Protein AF-A0A1X7RB87-F1 (afdb_monomer)

Foldseek 3Di:
DDPVVVVVVVVVVVVVVVVVCVVPDDPVVVVVVVVVVVVVVVVVVVVVVVVVVPPDDDCVVVVVVCPVVVVVVVVDPPPVVVVVVVVVVVVVVVVVVVPPPPPDDPVPPVPPDDDDDPVNVVPDDPCRVCVVVVNNDPPPDDDDDDDDDDDDDDDDDDDDDDDDDDDDDPDDDPDPDPDPPVCVVVVVVVVVVD

InterPro domains:
  IPR035303 Protein of unknown function DUF5364 [PF17322] (7-194)

Structure (mmCIF, N/CA/C/O backbone):
data_AF-A0A1X7RB87-F1
#
_entry.id   AF-A0A1X7RB87-F1
#
loop_
_atom_site.group_PDB
_atom_site.id
_atom_site.type_symbol
_atom_site.label_atom_id
_atom_site.label_alt_id
_atom_site.label_comp_id
_atom_site.label_asym_id
_atom_site.label_entity_id
_atom_site.label_seq_id
_atom_site.pdbx_PDB_ins_code
_atom_site.Cartn_x
_atom_site.Cartn_y
_atom_site.Cartn_z
_atom_site.occupancy
_atom_site.B_iso_or_equiv
_atom_site.auth_seq_id
_atom_site.auth_comp_id
_atom_site.auth_asym_id
_atom_site.auth_atom_id
_atom_site.pdbx_PDB_model_num
ATOM 1 N N . MET A 1 1 ? 4.657 31.361 24.844 1.00 65.94 1 MET A N 1
ATOM 2 C CA . MET A 1 1 ? 3.670 30.280 25.058 1.00 65.94 1 MET A CA 1
ATOM 3 C C . MET A 1 1 ? 4.269 28.996 24.525 1.00 65.94 1 MET A C 1
ATOM 5 O O . MET A 1 1 ? 4.629 28.977 23.353 1.00 65.94 1 MET A O 1
ATOM 9 N N . ASP A 1 2 ? 4.417 27.964 25.355 1.00 75.50 2 ASP A N 1
ATOM 10 C CA . ASP A 1 2 ? 4.965 26.681 24.903 1.00 75.50 2 ASP A CA 1
ATOM 11 C C . ASP A 1 2 ? 4.051 26.037 23.858 1.00 75.50 2 ASP A C 1
ATOM 13 O O . ASP A 1 2 ? 2.896 25.704 24.119 1.00 75.50 2 ASP A O 1
ATOM 17 N N . SER A 1 3 ? 4.572 25.819 22.652 1.00 72.25 3 SER A N 1
ATOM 18 C CA . SER A 1 3 ? 3.829 25.183 21.556 1.00 72.25 3 SER A CA 1
ATOM 19 C C . SER A 1 3 ? 3.422 23.736 21.882 1.00 72.25 3 SER A C 1
ATOM 21 O O . SER A 1 3 ? 2.447 23.211 21.334 1.00 72.25 3 SER A O 1
ATOM 23 N N . TYR A 1 4 ? 4.141 23.093 22.805 1.00 74.25 4 TYR A N 1
ATOM 24 C CA . TYR A 1 4 ? 3.896 21.724 23.245 1.00 74.25 4 TYR A CA 1
ATOM 25 C C . TYR A 1 4 ? 2.705 21.607 24.214 1.00 74.25 4 TYR A C 1
ATOM 27 O O . TYR A 1 4 ? 1.962 20.623 24.151 1.00 74.25 4 TYR A O 1
ATOM 35 N N . SER A 1 5 ? 2.455 22.620 25.055 1.00 78.06 5 SER A N 1
ATOM 36 C CA . SER A 1 5 ? 1.317 22.612 25.988 1.00 78.06 5 SER A CA 1
ATOM 37 C C . SER A 1 5 ? -0.014 22.761 25.246 1.00 78.06 5 SER A C 1
ATOM 39 O O . SER A 1 5 ? -0.943 21.991 25.486 1.00 78.06 5 SER A O 1
ATOM 41 N N . LEU A 1 6 ? -0.068 23.631 24.231 1.00 76.44 6 LEU A N 1
ATOM 42 C CA . LEU A 1 6 ? -1.266 23.830 23.412 1.00 76.44 6 LEU A CA 1
ATOM 43 C C . LEU A 1 6 ? -1.674 22.556 22.650 1.00 76.44 6 LEU A C 1
ATOM 45 O O . LEU A 1 6 ? -2.856 22.212 22.571 1.00 76.44 6 LEU A O 1
ATOM 49 N N . LYS A 1 7 ? -0.698 21.807 22.118 1.00 89.88 7 LYS A N 1
ATOM 50 C CA . LYS A 1 7 ? -0.953 20.516 21.454 1.00 89.88 7 LYS A CA 1
ATOM 51 C C . LYS A 1 7 ? -1.476 19.466 22.436 1.00 89.88 7 LYS A C 1
ATOM 53 O O . LYS A 1 7 ? -2.386 18.710 22.085 1.00 89.88 7 LYS A O 1
ATOM 58 N N . LYS A 1 8 ? -0.935 19.425 23.658 1.00 91.06 8 LYS A N 1
ATOM 59 C CA . LYS A 1 8 ? -1.368 18.498 24.712 1.00 91.06 8 LYS A CA 1
ATOM 60 C C . LYS A 1 8 ? -2.801 18.789 25.159 1.00 91.06 8 LYS A C 1
ATOM 62 O O . LYS A 1 8 ? -3.608 17.862 25.230 1.00 91.06 8 LYS A O 1
ATOM 67 N N . ASP A 1 9 ? -3.143 20.056 25.358 1.00 90.62 9 ASP A N 1
ATOM 68 C CA . ASP A 1 9 ? -4.489 20.465 25.766 1.00 90.62 9 ASP A CA 1
ATOM 69 C C . ASP A 1 9 ? -5.524 20.195 24.675 1.00 90.62 9 ASP A C 1
ATOM 71 O O . ASP A 1 9 ? -6.603 19.670 24.954 1.00 90.62 9 ASP A O 1
ATOM 75 N N . ASN A 1 10 ? -5.188 20.467 23.413 1.00 93.50 10 ASN A N 1
ATOM 76 C CA . ASN A 1 10 ? -6.064 20.142 22.288 1.00 93.50 10 ASN A CA 1
ATOM 77 C C . ASN A 1 10 ? -6.263 18.629 22.140 1.00 93.50 10 ASN A C 1
ATOM 79 O O . ASN A 1 10 ? -7.389 18.171 21.932 1.00 93.50 10 ASN A O 1
ATOM 83 N N . ARG A 1 11 ? -5.200 17.837 22.327 1.00 93.44 11 ARG A N 1
ATOM 84 C CA . ARG A 1 11 ? -5.289 16.372 22.347 1.00 93.44 11 ARG A CA 1
ATOM 85 C C . ARG A 1 11 ? -6.180 15.880 23.484 1.00 93.44 11 ARG A C 1
ATOM 87 O O . ARG A 1 11 ? -7.024 15.018 23.247 1.00 93.44 11 ARG A O 1
ATOM 94 N N . LYS A 1 12 ? -6.052 16.453 24.684 1.00 95.88 12 LYS A N 1
ATOM 95 C CA . LYS A 1 12 ? -6.909 16.117 25.827 1.00 95.88 12 LYS A CA 1
ATOM 96 C C . LYS A 1 12 ? -8.373 16.460 25.547 1.00 95.88 12 LYS A C 1
ATOM 98 O O . LYS A 1 12 ? -9.231 15.599 25.698 1.00 95.88 12 LYS A O 1
ATOM 103 N N . LYS A 1 13 ? -8.661 17.669 25.050 1.00 95.56 13 LYS A N 1
ATOM 104 C CA . LYS A 1 13 ? -10.023 18.090 24.668 1.00 95.56 13 LYS A CA 1
ATOM 105 C C . LYS A 1 13 ? -10.634 17.161 23.618 1.00 95.56 13 LYS A C 1
ATOM 107 O O . LYS A 1 13 ? -11.816 16.835 23.701 1.00 95.56 13 LYS A O 1
ATOM 112 N N . PHE A 1 14 ? -9.846 16.723 22.638 1.00 96.19 14 PHE A N 1
ATOM 113 C CA . PHE A 1 14 ? -10.301 15.759 21.638 1.00 96.19 14 PHE A CA 1
ATOM 114 C C . PHE A 1 14 ? -10.628 14.398 22.265 1.00 96.19 14 PHE A C 1
ATOM 116 O O . PHE A 1 14 ? -11.708 13.861 22.026 1.00 96.19 14 PHE A O 1
ATOM 123 N N . GLN A 1 15 ? -9.738 13.867 23.108 1.00 95.38 15 GLN A N 1
ATOM 124 C CA . GLN A 1 15 ? -9.966 12.602 23.810 1.00 95.38 15 GLN A CA 1
ATOM 125 C C . GLN A 1 15 ? -11.202 12.659 24.712 1.00 95.38 15 GLN A C 1
ATOM 127 O O . GLN A 1 15 ? -12.007 11.730 24.694 1.00 95.38 15 GLN A O 1
ATOM 132 N N . ASP A 1 16 ? -11.393 13.754 25.447 1.00 96.62 16 ASP A N 1
ATOM 133 C CA . ASP A 1 16 ? -12.551 13.948 26.322 1.00 96.62 16 ASP A CA 1
ATOM 134 C C . ASP A 1 16 ? -13.856 13.977 25.508 1.00 96.62 16 ASP A C 1
ATOM 136 O O . ASP A 1 16 ? -14.824 13.309 25.874 1.00 96.62 16 ASP A O 1
ATOM 140 N N . LYS A 1 17 ? -13.868 14.645 24.343 1.00 96.25 17 LYS A N 1
ATOM 141 C CA . LYS A 1 17 ? -15.017 14.628 23.420 1.00 96.25 17 LYS A CA 1
ATOM 142 C C . LYS A 1 17 ? -15.326 13.223 22.901 1.00 96.25 17 LYS A C 1
ATOM 144 O O . LYS A 1 17 ? -16.491 12.841 22.865 1.00 96.25 17 LYS A O 1
ATOM 149 N N . GLN A 1 18 ? -14.313 12.449 22.511 1.00 94.12 18 GLN A N 1
ATOM 150 C CA . GLN A 1 18 ? -14.526 11.076 22.037 1.00 94.12 18 GLN A CA 1
ATOM 151 C C . GLN A 1 18 ? -15.042 10.166 23.158 1.00 94.12 18 GLN A C 1
ATOM 153 O O . GLN A 1 18 ? -16.002 9.425 22.960 1.00 94.12 18 GLN A O 1
ATOM 158 N N . LYS A 1 19 ? -14.484 10.278 24.370 1.00 95.12 19 LYS A N 1
ATOM 159 C CA . LYS A 1 19 ? -14.980 9.548 25.547 1.00 95.12 19 LYS A CA 1
ATOM 160 C C . LYS A 1 19 ? -16.433 9.891 25.857 1.00 95.12 19 LYS A C 1
ATOM 162 O O . LYS A 1 19 ? -17.219 8.990 26.139 1.00 95.12 19 LYS A O 1
ATOM 167 N N . LEU A 1 20 ? -16.801 11.171 25.775 1.00 94.75 20 LEU A N 1
ATOM 168 C CA . LEU A 1 20 ? -18.174 11.613 26.006 1.00 94.75 20 LEU A CA 1
ATOM 169 C C . LEU A 1 20 ? -19.135 11.016 24.968 1.00 94.75 20 LEU A C 1
ATOM 171 O O . LEU A 1 20 ? -20.175 10.482 25.348 1.00 94.75 20 LEU A O 1
ATOM 175 N N . LYS A 1 21 ? -18.752 11.006 23.682 1.00 94.81 21 LYS A N 1
ATOM 176 C CA . LYS A 1 21 ? -19.520 10.339 22.616 1.00 94.81 21 LYS A CA 1
ATOM 177 C C . LYS A 1 21 ? -19.746 8.856 22.916 1.00 94.81 21 LYS A C 1
ATOM 179 O O . LYS A 1 21 ? -20.877 8.394 22.853 1.00 94.81 21 LYS A O 1
ATOM 184 N N . HIS A 1 22 ? -18.704 8.127 23.320 1.00 91.19 22 HIS A N 1
ATOM 185 C CA . HIS A 1 22 ? -18.837 6.710 23.676 1.00 91.19 22 HIS A CA 1
ATOM 186 C C . HIS A 1 22 ? -19.682 6.474 24.936 1.00 91.19 22 HIS A C 1
ATOM 188 O O . HIS A 1 22 ? -20.403 5.479 25.016 1.00 91.19 22 HIS A O 1
ATOM 194 N N . LYS A 1 23 ? -19.626 7.377 25.924 1.00 93.56 23 LYS A N 1
ATOM 195 C CA . LYS A 1 23 ? -20.407 7.257 27.165 1.00 93.56 23 LYS A CA 1
ATOM 196 C C . LYS A 1 23 ? -21.912 7.374 26.906 1.00 93.56 23 LYS A C 1
ATOM 198 O O . LYS A 1 23 ? -22.680 6.618 27.498 1.00 93.56 23 LYS A O 1
ATOM 203 N N . HIS A 1 24 ? -22.303 8.284 26.012 1.00 94.75 24 HIS A N 1
ATOM 204 C CA . HIS A 1 24 ? -23.697 8.537 25.629 1.00 94.75 24 HIS A CA 1
ATOM 205 C C . HIS A 1 24 ? -24.155 7.757 24.388 1.00 94.75 24 HIS A C 1
ATOM 207 O O . HIS A 1 24 ? -25.253 7.990 23.894 1.00 94.75 24 HIS A O 1
ATOM 213 N N . ALA A 1 25 ? -23.337 6.829 23.893 1.00 94.44 25 ALA A N 1
ATOM 214 C CA . ALA A 1 25 ? -23.701 5.961 22.785 1.00 94.44 25 ALA A CA 1
ATOM 215 C C . ALA A 1 25 ? -24.867 5.037 23.173 1.00 94.44 25 ALA A C 1
ATOM 217 O O . ALA A 1 25 ? -24.946 4.556 24.314 1.00 94.44 25 ALA A O 1
ATOM 218 N N . THR A 1 26 ? -25.756 4.763 22.219 1.00 95.88 26 THR A N 1
ATOM 219 C CA . THR A 1 26 ? -26.895 3.866 22.436 1.00 95.88 26 THR A CA 1
ATOM 220 C C . THR A 1 26 ? -26.420 2.424 22.679 1.00 95.88 26 THR A C 1
ATOM 222 O O . THR A 1 26 ? -25.291 2.064 22.327 1.00 95.88 26 THR A O 1
ATOM 225 N N . PRO A 1 27 ? -27.247 1.548 23.279 1.00 94.38 27 PRO A N 1
ATOM 226 C CA . PRO A 1 27 ? -26.898 0.135 23.423 1.00 94.38 27 PRO A CA 1
ATOM 227 C C . PRO A 1 27 ? -26.552 -0.551 22.089 1.00 94.38 27 PRO A C 1
ATOM 229 O O . PRO A 1 27 ? -25.657 -1.394 22.063 1.00 94.38 27 PRO A O 1
ATOM 232 N N . SER A 1 28 ? -27.203 -0.173 20.983 1.00 94.06 28 SER A N 1
ATOM 233 C CA . SER A 1 28 ? -26.865 -0.638 19.629 1.00 94.06 28 SER A CA 1
ATOM 234 C C . SER A 1 28 ? -25.495 -0.141 19.164 1.00 94.06 28 SER A C 1
ATOM 236 O O . SER A 1 28 ? -24.709 -0.941 18.662 1.00 94.06 28 SER A O 1
ATOM 238 N N . ASP A 1 29 ? -25.156 1.128 19.409 1.00 93.56 29 ASP A N 1
ATOM 239 C CA . ASP A 1 29 ? -23.838 1.674 19.053 1.00 93.56 29 ASP A CA 1
ATOM 240 C C . ASP A 1 29 ?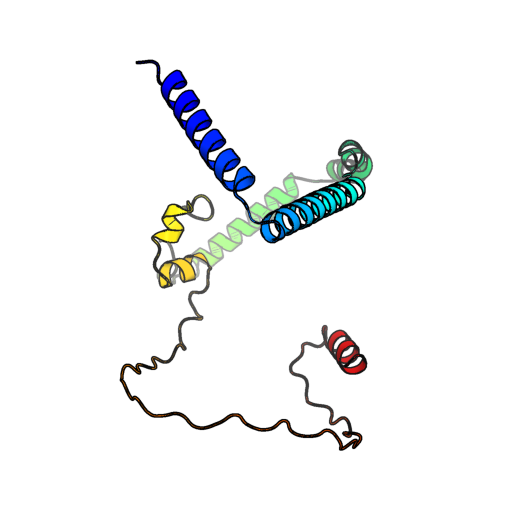 -22.715 0.955 19.807 1.00 93.56 29 ASP A C 1
ATOM 242 O O . ASP A 1 29 ? -21.677 0.626 19.237 1.00 93.56 29 ASP A O 1
ATOM 246 N N . LYS A 1 30 ? -22.921 0.656 21.097 1.00 91.56 30 LYS A N 1
ATOM 247 C CA . LYS A 1 30 ? -21.947 -0.096 21.906 1.00 91.56 30 LYS A CA 1
ATOM 248 C C . LYS A 1 30 ? -21.700 -1.496 21.345 1.00 91.56 30 LYS A C 1
ATOM 250 O O . LYS A 1 30 ? -20.548 -1.926 21.313 1.00 91.56 30 LYS A O 1
ATOM 255 N N . LYS A 1 31 ? -22.749 -2.179 20.867 1.00 95.38 31 LYS A N 1
ATOM 256 C CA . LYS A 1 31 ? -22.618 -3.474 20.175 1.00 95.38 31 LYS A CA 1
ATOM 257 C C . LYS A 1 31 ? -21.817 -3.335 18.881 1.00 95.38 31 LYS A C 1
ATOM 259 O O . LYS A 1 31 ? -20.911 -4.128 18.652 1.00 95.38 31 LYS A O 1
ATOM 264 N N . TYR A 1 32 ? -22.098 -2.304 18.085 1.00 93.50 32 TYR A N 1
ATOM 265 C CA . TYR A 1 32 ? -21.364 -2.031 16.850 1.00 93.50 32 TYR A CA 1
ATOM 266 C C . TYR A 1 32 ? -19.871 -1.764 17.102 1.00 93.50 32 TYR A C 1
ATOM 268 O O . TYR A 1 32 ? -19.021 -2.331 16.422 1.00 93.50 32 TYR A O 1
ATOM 276 N N . TYR A 1 33 ? -19.523 -0.967 18.120 1.00 90.31 33 TYR A N 1
ATOM 277 C CA . TYR A 1 33 ? -18.119 -0.752 18.492 1.00 90.31 33 TYR A CA 1
ATOM 278 C C . TYR A 1 33 ? -17.421 -2.036 18.952 1.00 90.31 33 TYR A C 1
ATOM 280 O O . TYR A 1 33 ? -16.238 -2.207 18.661 1.00 90.31 33 TYR A O 1
ATOM 288 N N . GLY A 1 34 ? -18.135 -2.920 19.658 1.00 90.75 34 GLY A N 1
ATOM 289 C CA . GLY A 1 34 ? -17.631 -4.242 20.032 1.00 90.75 34 GLY A CA 1
ATOM 290 C C . GLY A 1 34 ? -17.307 -5.091 18.804 1.00 90.75 34 GLY A C 1
ATOM 291 O O . GLY A 1 34 ? -16.160 -5.488 18.632 1.00 90.75 34 GLY A O 1
ATOM 292 N N . LEU A 1 35 ? -18.280 -5.259 17.902 1.00 90.88 35 LEU A N 1
ATOM 293 C CA . LEU A 1 35 ? -18.113 -6.025 16.660 1.00 90.88 35 LEU A CA 1
ATOM 294 C C . LEU A 1 35 ? -16.967 -5.489 15.800 1.00 90.88 35 LEU A C 1
ATOM 296 O O . LEU A 1 35 ? -16.094 -6.249 15.398 1.00 90.88 35 LEU A O 1
ATOM 300 N N . LYS A 1 36 ? -16.908 -4.169 15.596 1.00 91.00 36 LYS A N 1
ATOM 301 C CA . LYS A 1 36 ? -15.848 -3.541 14.800 1.00 91.00 36 LYS A CA 1
ATOM 302 C C . LYS A 1 36 ? -14.458 -3.753 15.409 1.00 91.00 36 LYS A C 1
ATOM 304 O O . LYS A 1 36 ? -13.482 -3.919 14.683 1.00 91.00 36 LYS A O 1
ATOM 309 N N . LYS A 1 37 ? -14.350 -3.739 16.741 1.00 91.19 37 LYS A N 1
ATOM 310 C CA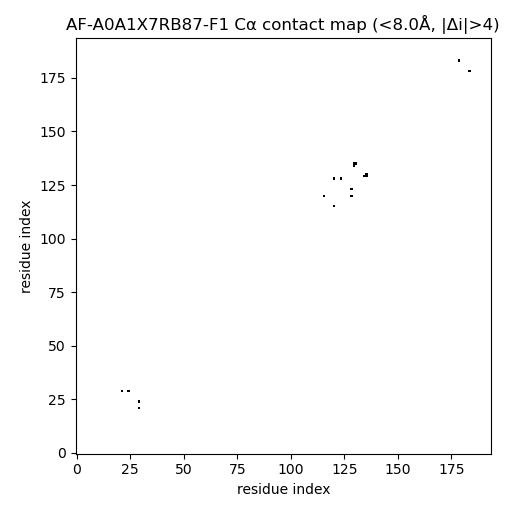 . LYS A 1 37 ? -13.087 -4.012 17.438 1.00 91.19 37 LYS A CA 1
ATOM 311 C C . LYS A 1 37 ? -12.681 -5.480 17.288 1.00 91.19 37 LYS A C 1
ATOM 313 O O . LYS A 1 37 ? -11.504 -5.765 17.070 1.00 91.19 37 LYS A O 1
ATOM 318 N N . ASP A 1 38 ? -13.637 -6.397 17.374 1.00 88.56 38 ASP A N 1
ATOM 319 C CA . ASP A 1 38 ? -13.392 -7.826 17.178 1.00 88.56 38 ASP A CA 1
ATOM 320 C C . ASP A 1 38 ? -12.979 -8.127 15.726 1.00 88.56 38 ASP A C 1
ATOM 322 O O . ASP A 1 38 ? -12.039 -8.881 15.497 1.00 88.56 38 ASP A O 1
ATOM 326 N N . GLU A 1 39 ? -13.599 -7.481 14.739 1.00 87.88 39 GLU A N 1
ATOM 327 C CA . GLU A 1 39 ? -13.185 -7.544 13.331 1.00 87.88 39 GLU A CA 1
ATOM 328 C 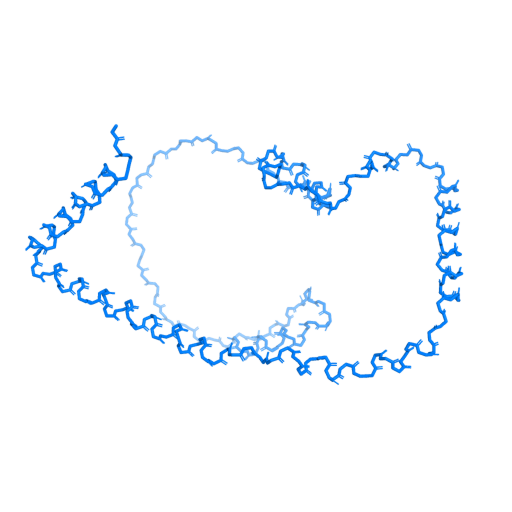C . GLU A 1 39 ? -11.772 -6.986 13.121 1.00 87.88 39 GLU A C 1
ATOM 330 O O . GLU A 1 39 ? -10.944 -7.642 12.495 1.00 87.88 39 GLU A O 1
ATOM 335 N N . GLU A 1 40 ? -11.447 -5.826 13.702 1.00 88.12 40 GLU A N 1
ATOM 336 C CA . GLU A 1 40 ? -10.108 -5.233 13.591 1.00 88.12 40 GLU A CA 1
ATOM 337 C C . GLU A 1 40 ? -9.031 -6.128 14.228 1.00 88.12 40 GLU A C 1
ATOM 339 O O . GLU A 1 40 ? -7.927 -6.261 13.698 1.00 88.12 40 GLU A O 1
ATOM 344 N N . THR A 1 41 ? -9.331 -6.759 15.367 1.00 86.50 41 THR A N 1
ATOM 345 C CA . THR A 1 41 ? -8.397 -7.697 16.013 1.00 86.50 41 THR A CA 1
ATOM 346 C C . THR A 1 41 ? -8.224 -8.986 15.219 1.00 86.50 41 THR A C 1
ATOM 348 O O . THR A 1 41 ? -7.095 -9.460 15.102 1.00 86.50 41 THR A O 1
ATOM 351 N N . LYS A 1 42 ? -9.297 -9.520 14.625 1.00 86.12 42 LYS A N 1
ATOM 352 C CA . LYS A 1 42 ? -9.224 -10.675 13.722 1.00 86.12 42 LYS A CA 1
ATOM 353 C C . LYS A 1 42 ? -8.426 -10.360 12.462 1.00 86.12 42 LYS A C 1
ATOM 355 O O . LYS A 1 42 ? -7.571 -11.156 12.092 1.00 86.12 42 LYS A O 1
ATOM 360 N N . GLU A 1 43 ? -8.638 -9.197 11.853 1.00 83.62 43 GLU A N 1
ATOM 361 C CA . GLU A 1 43 ? -7.890 -8.790 10.661 1.00 83.62 43 GLU A CA 1
ATOM 362 C C . GLU A 1 43 ? -6.402 -8.612 10.979 1.00 83.62 43 GLU A C 1
ATOM 364 O O . GLU A 1 43 ? -5.551 -9.153 10.280 1.00 83.62 43 GLU A O 1
ATOM 369 N N . LYS A 1 44 ? -6.064 -7.956 12.098 1.00 83.62 44 LYS A N 1
ATOM 370 C CA . LYS A 1 44 ? -4.668 -7.848 12.553 1.00 83.62 44 LYS A CA 1
ATOM 371 C C . LYS A 1 44 ? -4.039 -9.210 12.834 1.00 83.62 44 LYS A C 1
ATOM 373 O O . LYS A 1 44 ? -2.871 -9.408 12.519 1.00 83.62 44 LYS A O 1
ATOM 378 N N . ALA A 1 45 ? -4.789 -10.142 13.419 1.00 82.50 45 ALA A N 1
ATOM 379 C CA . ALA A 1 45 ? -4.310 -11.500 13.650 1.00 82.50 45 ALA A CA 1
ATOM 380 C C . ALA A 1 45 ? -4.087 -12.262 12.333 1.00 82.50 45 ALA A C 1
ATOM 382 O O . ALA A 1 45 ? -3.102 -12.988 12.227 1.00 82.50 45 ALA A O 1
ATOM 383 N N . ARG A 1 46 ? -4.952 -12.066 11.328 1.00 79.12 46 ARG A N 1
ATOM 384 C CA . ARG A 1 46 ? -4.810 -12.661 9.993 1.00 79.12 46 ARG A CA 1
ATOM 385 C C . ARG A 1 46 ? -3.585 -12.119 9.262 1.00 79.12 46 ARG A C 1
ATOM 387 O O . ARG A 1 46 ? -2.764 -12.907 8.813 1.00 79.12 46 ARG A O 1
ATOM 394 N N . VAL A 1 47 ? -3.411 -10.798 9.232 1.00 77.94 47 VAL A N 1
ATOM 395 C CA . VAL A 1 47 ? -2.227 -10.153 8.639 1.00 77.94 47 VAL A CA 1
ATOM 396 C C . VAL A 1 47 ? -0.949 -10.609 9.348 1.00 77.94 47 VAL A C 1
ATOM 398 O O . VAL A 1 47 ? 0.020 -10.975 8.695 1.00 77.94 47 VAL A O 1
ATOM 401 N N . ALA A 1 48 ? -0.955 -10.683 10.683 1.00 75.25 48 ALA A N 1
ATOM 402 C CA . ALA A 1 48 ? 0.196 -11.170 11.444 1.00 75.25 48 ALA A CA 1
ATOM 403 C C . ALA A 1 48 ? 0.475 -12.675 11.247 1.00 75.25 48 ALA A C 1
ATOM 405 O O . ALA A 1 48 ? 1.603 -13.118 11.464 1.00 75.25 48 ALA A O 1
ATOM 406 N N . ALA A 1 49 ? -0.530 -13.479 10.889 1.00 71.19 49 ALA A N 1
ATOM 407 C CA . ALA A 1 49 ? -0.342 -14.881 10.519 1.00 71.19 49 ALA A CA 1
ATOM 408 C C . ALA A 1 49 ? 0.256 -15.001 9.108 1.00 71.19 49 ALA A C 1
ATOM 410 O O . ALA A 1 49 ? 1.241 -15.713 8.932 1.00 71.19 49 ALA A O 1
ATOM 411 N N . GLU A 1 50 ? -0.249 -14.228 8.147 1.00 66.06 50 GLU A N 1
ATOM 412 C CA . GLU A 1 50 ? 0.277 -14.177 6.779 1.00 66.06 50 GLU A CA 1
ATOM 413 C C . GLU A 1 50 ? 1.729 -13.656 6.732 1.00 66.06 50 GLU A C 1
ATOM 415 O O . GLU A 1 50 ? 2.573 -14.171 5.998 1.00 66.06 50 GLU A O 1
ATOM 420 N N . GLU A 1 51 ? 2.069 -12.683 7.580 1.00 61.16 51 GLU A N 1
ATOM 421 C CA . GLU A 1 51 ? 3.436 -12.163 7.715 1.00 61.16 51 GLU A CA 1
ATOM 422 C C . GLU A 1 51 ? 4.405 -13.200 8.317 1.00 61.16 51 GLU A C 1
ATOM 424 O O . GLU A 1 51 ? 5.590 -13.222 7.983 1.00 61.16 51 GLU A O 1
ATOM 429 N N . LYS A 1 52 ? 3.916 -14.113 9.170 1.00 61.50 52 LYS A N 1
ATOM 430 C CA . LYS A 1 52 ? 4.736 -15.216 9.703 1.00 61.50 52 LYS A CA 1
ATOM 431 C C . LYS A 1 52 ? 5.025 -16.291 8.659 1.00 61.50 52 LYS A C 1
ATOM 433 O O . LYS A 1 52 ? 6.087 -16.907 8.745 1.00 61.50 52 LYS A O 1
ATOM 438 N N . GLU A 1 53 ? 4.119 -16.507 7.708 1.00 61.31 53 GLU A N 1
ATOM 439 C CA . GLU A 1 53 ? 4.311 -17.447 6.596 1.00 61.31 53 GLU A CA 1
ATOM 440 C C . GLU A 1 53 ? 5.255 -16.880 5.523 1.00 61.31 53 GLU A C 1
ATOM 442 O O . GLU A 1 53 ? 6.034 -17.623 4.931 1.00 61.31 53 GLU A O 1
ATOM 447 N N . LYS A 1 54 ? 5.292 -15.553 5.347 1.00 62.47 54 LYS A N 1
ATOM 448 C CA . LYS A 1 54 ? 6.196 -14.851 4.416 1.00 62.47 54 LYS A CA 1
ATOM 449 C C . LYS A 1 54 ? 7.488 -14.360 5.078 1.00 62.47 54 LYS A C 1
ATOM 451 O O . LYS A 1 54 ? 7.951 -13.249 4.815 1.00 62.47 54 LYS A O 1
ATOM 456 N N . LYS A 1 55 ? 8.125 -15.175 5.924 1.00 66.56 55 LYS A N 1
ATOM 457 C CA . LYS A 1 55 ? 9.495 -14.865 6.362 1.00 66.56 55 LYS A CA 1
ATOM 458 C C . LYS A 1 55 ? 10.449 -15.029 5.181 1.00 66.56 55 LYS A C 1
ATOM 460 O O . LYS A 1 55 ? 10.841 -16.141 4.840 1.00 66.56 55 LYS A O 1
ATOM 465 N N . LEU A 1 56 ? 10.818 -13.905 4.569 1.00 66.19 56 LEU A N 1
ATOM 466 C CA . LEU A 1 56 ? 11.891 -13.823 3.581 1.00 66.19 56 LEU A CA 1
ATOM 467 C C . LEU A 1 56 ? 13.147 -14.503 4.150 1.00 66.19 56 LEU A C 1
ATOM 469 O O . LEU A 1 56 ? 13.575 -14.199 5.266 1.00 66.19 56 LEU A O 1
ATOM 473 N N . GLY A 1 57 ? 13.708 -15.451 3.397 1.00 73.12 57 GLY A N 1
ATOM 474 C CA . GLY A 1 57 ? 14.935 -16.144 3.780 1.00 73.12 57 GLY A CA 1
ATOM 475 C C . GLY A 1 57 ? 16.102 -15.173 3.993 1.00 73.12 57 GLY A C 1
ATOM 476 O O . GLY A 1 57 ? 16.121 -14.069 3.446 1.00 73.12 57 GLY A O 1
ATOM 477 N N . ASN A 1 58 ? 17.086 -15.588 4.797 1.00 76.75 58 ASN A N 1
ATOM 478 C CA . ASN A 1 58 ? 18.301 -14.808 5.027 1.00 76.75 58 ASN A CA 1
ATOM 479 C C . ASN A 1 58 ? 19.031 -14.567 3.694 1.00 76.75 58 ASN A C 1
ATOM 481 O O . ASN A 1 58 ? 19.336 -15.520 2.978 1.00 76.75 58 ASN A O 1
ATOM 485 N N . ASN A 1 59 ? 19.334 -13.302 3.396 1.00 74.75 59 ASN A N 1
ATOM 486 C CA . ASN A 1 59 ? 20.016 -12.892 2.170 1.00 74.75 59 ASN A CA 1
ATOM 487 C C . ASN A 1 59 ? 21.391 -13.544 1.989 1.00 74.75 59 ASN A C 1
ATOM 489 O O . ASN A 1 59 ? 21.811 -13.687 0.851 1.00 74.75 59 ASN A O 1
ATOM 493 N N . LEU A 1 60 ? 22.055 -13.978 3.068 1.00 75.56 60 LEU A N 1
ATOM 494 C CA . LEU A 1 60 ? 23.357 -14.651 2.986 1.00 75.56 60 LEU A CA 1
ATOM 495 C C . LEU A 1 60 ? 23.326 -15.885 2.073 1.00 75.56 60 LEU A C 1
ATOM 497 O O . LEU A 1 60 ? 24.218 -16.052 1.256 1.00 75.56 60 LEU A O 1
ATOM 501 N N . LYS A 1 61 ? 22.241 -16.672 2.121 1.00 70.69 61 LYS A N 1
ATOM 502 C CA . LYS A 1 61 ? 22.104 -17.873 1.285 1.00 70.69 61 LYS A CA 1
ATOM 503 C C . LYS A 1 61 ? 22.055 -17.580 -0.216 1.00 70.69 61 LYS A C 1
ATOM 505 O O . LYS A 1 61 ? 22.416 -18.446 -0.995 1.00 70.69 61 LYS A O 1
ATOM 510 N N . ARG A 1 62 ? 21.627 -16.376 -0.622 1.00 71.69 62 ARG A N 1
ATOM 511 C CA . ARG A 1 62 ? 21.593 -15.998 -2.045 1.00 71.69 62 ARG A CA 1
ATOM 512 C C . ARG A 1 62 ? 22.997 -15.829 -2.616 1.00 71.69 62 ARG A C 1
ATOM 514 O O . ARG A 1 62 ? 23.221 -16.163 -3.762 1.00 71.69 62 ARG A O 1
ATOM 521 N N . TYR A 1 63 ? 23.926 -15.325 -1.806 1.00 71.38 63 TYR A N 1
ATOM 522 C CA . TYR A 1 63 ? 25.291 -15.045 -2.248 1.00 71.38 63 TYR A CA 1
ATOM 523 C C . TYR A 1 63 ? 26.190 -16.286 -2.248 1.00 71.38 63 TYR A C 1
ATOM 525 O O . TYR A 1 63 ? 27.197 -16.290 -2.945 1.00 71.38 63 TYR A O 1
ATOM 533 N N . ASP A 1 64 ? 25.833 -17.324 -1.487 1.00 70.62 64 ASP A N 1
ATOM 534 C CA . ASP A 1 64 ? 26.594 -18.577 -1.443 1.00 70.62 64 ASP A CA 1
ATOM 535 C C . ASP A 1 64 ? 26.287 -19.479 -2.660 1.00 70.62 64 ASP A C 1
ATOM 537 O O . ASP A 1 64 ? 27.163 -20.200 -3.139 1.00 70.62 64 ASP A O 1
ATOM 541 N N . GLU A 1 65 ? 25.058 -19.419 -3.191 1.00 63.34 65 GLU A N 1
ATOM 542 C CA . GLU A 1 65 ? 24.609 -20.205 -4.356 1.00 63.34 65 GLU A CA 1
ATOM 543 C C . GLU A 1 65 ? 25.091 -19.622 -5.702 1.00 63.34 65 GLU A C 1
ATOM 545 O O . GLU A 1 65 ? 25.220 -20.361 -6.672 1.00 63.34 65 GLU A O 1
ATOM 550 N N . ASP A 1 66 ? 25.466 -18.339 -5.748 1.00 60.41 66 ASP A N 1
ATOM 551 C CA . ASP A 1 66 ? 25.983 -17.649 -6.945 1.00 60.41 66 ASP A CA 1
ATOM 552 C C . ASP A 1 66 ? 27.493 -17.893 -7.190 1.00 60.41 66 ASP A C 1
ATOM 554 O O . ASP A 1 66 ? 28.164 -17.134 -7.896 1.00 60.41 66 ASP A O 1
ATOM 558 N N . SER A 1 67 ? 28.058 -18.959 -6.614 1.00 57.91 67 SER A N 1
ATOM 559 C CA . SER A 1 67 ? 29.480 -19.308 -6.765 1.00 57.91 67 SER A CA 1
ATOM 560 C C . SER A 1 67 ? 29.871 -19.610 -8.223 1.00 57.91 67 SER A C 1
ATOM 562 O O . SER A 1 67 ? 31.015 -19.361 -8.606 1.00 57.91 67 SER A O 1
ATOM 564 N N . ASP A 1 68 ? 28.918 -20.041 -9.057 1.00 59.88 68 ASP A N 1
ATOM 565 C CA . ASP A 1 68 ? 29.129 -20.332 -10.483 1.00 59.88 68 ASP A CA 1
ATOM 566 C C . ASP A 1 68 ? 29.423 -19.066 -11.321 1.00 59.88 68 ASP A C 1
ATOM 568 O O . ASP A 1 68 ? 30.057 -19.140 -12.375 1.00 59.88 68 ASP A O 1
ATOM 572 N N . ILE A 1 69 ? 29.023 -17.876 -10.848 1.00 61.75 69 ILE A N 1
ATOM 573 C CA . ILE A 1 69 ? 29.262 -16.603 -11.557 1.00 61.75 69 ILE A CA 1
ATOM 574 C C . ILE A 1 69 ? 30.746 -16.206 -11.494 1.00 61.75 69 ILE A C 1
ATOM 576 O O . ILE A 1 69 ? 31.268 -15.582 -12.422 1.00 61.75 69 ILE A O 1
ATOM 580 N N . ASN A 1 70 ? 31.456 -16.595 -10.431 1.00 57.47 70 ASN A N 1
ATOM 581 C CA . ASN A 1 70 ? 32.876 -16.280 -10.282 1.00 57.47 70 ASN A CA 1
ATOM 582 C C . ASN A 1 70 ? 33.774 -17.134 -11.194 1.00 57.47 70 ASN A C 1
ATOM 584 O O . ASN A 1 70 ? 34.791 -16.623 -11.654 1.00 57.47 70 ASN A O 1
ATOM 588 N N . GLU A 1 71 ? 33.399 -18.378 -11.523 1.00 60.00 71 GLU A N 1
ATOM 589 C CA . GLU A 1 71 ? 34.169 -19.214 -12.467 1.00 60.00 71 GLU A CA 1
ATOM 590 C C . GLU A 1 71 ? 34.095 -18.697 -13.915 1.00 60.00 71 GLU A C 1
ATOM 592 O O . GLU A 1 71 ? 35.052 -18.831 -14.680 1.00 60.00 71 GLU A O 1
ATOM 597 N N . GLN A 1 72 ? 32.998 -18.038 -14.307 1.00 57.38 72 GLN A N 1
ATOM 598 C CA . GLN A 1 72 ? 32.885 -17.425 -15.637 1.00 57.38 72 GLN A CA 1
ATOM 599 C C . GLN A 1 72 ? 33.753 -16.171 -15.809 1.00 57.38 72 GLN A C 1
ATOM 601 O O . GLN A 1 72 ? 34.108 -15.831 -16.940 1.00 57.38 72 GLN A O 1
ATOM 606 N N . LEU A 1 73 ? 34.141 -15.504 -14.719 1.00 59.34 73 LEU A N 1
ATOM 607 C CA . LEU A 1 73 ? 34.942 -14.281 -14.781 1.00 59.34 73 LEU A CA 1
ATOM 608 C C . LEU A 1 73 ? 36.376 -14.540 -15.274 1.00 59.34 73 LEU A C 1
ATOM 610 O O . LEU A 1 73 ? 36.939 -13.698 -15.970 1.00 59.34 73 LEU A O 1
ATOM 614 N N . ASP A 1 74 ? 36.930 -15.723 -14.997 1.00 59.72 74 ASP A N 1
ATOM 615 C CA . ASP A 1 74 ? 38.289 -16.102 -15.413 1.00 59.72 74 ASP A CA 1
ATOM 616 C C . ASP A 1 74 ? 38.401 -16.414 -16.917 1.00 59.72 74 ASP A C 1
ATOM 618 O O . ASP A 1 74 ? 39.495 -16.407 -17.481 1.00 59.72 74 ASP A O 1
ATOM 622 N N . THR A 1 75 ? 37.271 -16.643 -17.595 1.00 62.00 75 THR A N 1
ATOM 623 C CA . THR A 1 75 ? 37.212 -16.872 -19.053 1.00 62.00 75 THR A CA 1
ATOM 624 C C . THR A 1 75 ? 36.696 -15.662 -19.838 1.00 62.00 75 THR A C 1
ATOM 626 O O . THR A 1 75 ? 36.668 -15.688 -21.070 1.00 62.00 75 THR A O 1
ATOM 629 N N . TYR A 1 76 ? 36.309 -14.586 -19.146 1.00 69.25 76 TYR A N 1
ATOM 630 C CA . TYR A 1 76 ? 35.740 -13.391 -19.757 1.00 69.25 76 TYR A CA 1
ATOM 631 C C . TYR A 1 76 ? 36.832 -12.471 -20.322 1.00 69.25 76 TYR A C 1
ATOM 633 O O . TYR A 1 76 ? 37.494 -11.721 -19.600 1.00 69.25 76 TYR A O 1
ATOM 641 N N . ASP A 1 77 ? 36.994 -12.479 -21.646 1.00 72.81 77 ASP A N 1
ATOM 642 C CA . ASP A 1 77 ? 37.875 -11.536 -22.336 1.00 72.81 77 ASP A CA 1
ATOM 643 C C . ASP A 1 77 ? 37.181 -10.182 -22.565 1.00 72.81 77 ASP A C 1
ATOM 645 O O . ASP A 1 77 ? 36.661 -9.864 -23.638 1.00 72.81 77 ASP A O 1
ATOM 649 N N . SER A 1 78 ? 37.238 -9.342 -21.531 1.00 76.50 78 SER A N 1
ATOM 650 C CA . SER A 1 78 ? 36.760 -7.952 -21.538 1.00 76.50 78 SER A CA 1
ATOM 651 C C . SER A 1 78 ? 37.307 -7.121 -22.712 1.00 76.50 78 SER A C 1
ATOM 653 O O . SER A 1 78 ? 36.675 -6.159 -23.162 1.00 76.50 78 SER A O 1
ATOM 655 N N . THR A 1 79 ? 38.479 -7.477 -23.251 1.00 79.50 79 THR A N 1
ATOM 656 C CA . THR A 1 79 ? 39.085 -6.724 -24.352 1.00 79.50 79 THR A CA 1
ATOM 657 C C . THR A 1 79 ? 38.408 -7.024 -25.687 1.00 79.50 79 THR A C 1
ATOM 659 O O . THR A 1 79 ? 38.121 -6.084 -26.437 1.00 79.50 79 THR A O 1
ATOM 662 N N . ALA A 1 80 ? 38.065 -8.288 -25.950 1.00 81.69 80 ALA A N 1
ATOM 663 C CA . ALA A 1 80 ? 37.357 -8.708 -27.157 1.00 81.69 80 ALA A CA 1
ATOM 664 C C . ALA A 1 80 ? 35.963 -8.068 -27.255 1.00 81.69 80 ALA A C 1
ATOM 666 O O . ALA A 1 80 ? 35.604 -7.507 -28.297 1.00 81.69 80 ALA A O 1
ATOM 667 N N . ASP A 1 81 ? 35.214 -8.049 -26.152 1.00 82.88 81 ASP A N 1
ATOM 668 C CA . ASP A 1 81 ? 33.878 -7.447 -26.114 1.00 82.88 81 ASP A CA 1
ATOM 669 C C . ASP A 1 81 ? 33.921 -5.926 -26.256 1.00 82.88 81 ASP A C 1
ATOM 671 O O . ASP A 1 81 ? 33.090 -5.337 -26.955 1.00 82.88 81 ASP A O 1
ATOM 675 N N . ARG A 1 82 ? 34.943 -5.271 -25.693 1.00 83.44 82 ARG A N 1
ATOM 676 C CA . ARG A 1 82 ? 35.159 -3.835 -25.902 1.00 83.44 82 ARG A CA 1
ATOM 677 C C . ARG A 1 82 ? 35.423 -3.514 -27.373 1.00 83.44 82 ARG A C 1
ATOM 679 O O . ARG A 1 82 ? 34.873 -2.540 -27.890 1.00 83.44 82 ARG A O 1
ATOM 686 N N . HIS A 1 83 ? 36.232 -4.322 -28.057 1.00 88.44 83 HIS A N 1
ATOM 687 C CA . HIS A 1 83 ? 36.495 -4.150 -29.487 1.00 88.44 83 HIS A CA 1
ATOM 688 C C . HIS A 1 83 ? 35.241 -4.390 -30.335 1.00 88.44 83 HIS A C 1
ATOM 690 O O . HIS A 1 83 ? 34.955 -3.602 -31.239 1.00 88.44 83 HIS A O 1
ATOM 696 N N . LYS A 1 84 ? 34.446 -5.410 -30.000 1.00 89.44 84 LYS A N 1
ATOM 697 C CA . LYS A 1 84 ? 33.159 -5.690 -30.649 1.00 89.44 84 LYS A CA 1
ATOM 698 C C . LYS A 1 84 ? 32.163 -4.544 -30.463 1.00 89.44 84 LYS A C 1
ATOM 700 O O . LYS A 1 84 ? 31.546 -4.104 -31.431 1.00 89.44 84 LYS A O 1
ATOM 705 N N . LEU A 1 85 ? 32.050 -4.003 -29.249 1.00 86.75 85 LEU A N 1
ATOM 706 C CA . LEU A 1 85 ? 31.187 -2.858 -28.961 1.00 86.75 85 LEU A CA 1
ATOM 707 C C . LEU A 1 85 ? 31.635 -1.610 -29.731 1.00 86.75 85 LEU A C 1
ATOM 709 O O . LEU A 1 85 ? 30.809 -0.909 -30.313 1.00 86.75 85 LEU A O 1
ATOM 713 N N . GLN A 1 86 ? 32.943 -1.352 -29.783 1.00 90.19 86 GLN A N 1
ATOM 714 C CA . GLN A 1 86 ? 33.494 -0.227 -30.532 1.00 90.19 86 GLN A CA 1
ATOM 715 C C . GLN A 1 86 ? 33.217 -0.352 -32.038 1.00 90.19 86 GLN A C 1
ATOM 717 O O . GLN A 1 86 ? 32.868 0.645 -32.670 1.00 90.19 86 GLN A O 1
ATOM 722 N N . ALA A 1 87 ? 33.307 -1.560 -32.601 1.00 90.19 87 ALA A N 1
ATOM 723 C CA . ALA A 1 87 ? 32.963 -1.819 -33.997 1.00 90.19 87 ALA A CA 1
ATOM 724 C C . ALA A 1 87 ? 31.476 -1.540 -34.283 1.00 90.19 87 ALA A C 1
ATOM 726 O O . ALA A 1 87 ? 31.166 -0.819 -35.229 1.00 90.19 87 ALA A O 1
ATOM 727 N N . ILE A 1 88 ? 30.571 -2.011 -33.417 1.00 88.25 88 ILE A N 1
ATOM 728 C CA . ILE A 1 88 ? 29.121 -1.777 -33.542 1.00 88.25 88 ILE A CA 1
ATOM 729 C C . ILE A 1 88 ? 28.789 -0.282 -33.453 1.00 88.25 88 ILE A C 1
ATOM 731 O O . ILE A 1 88 ? 27.969 0.225 -34.217 1.00 88.25 88 ILE A O 1
ATOM 735 N N . LEU A 1 89 ? 29.425 0.452 -32.536 1.00 88.25 89 LEU A N 1
ATOM 736 C CA . LEU A 1 89 ? 29.215 1.897 -32.406 1.00 88.25 89 LEU A CA 1
ATOM 737 C C . LEU A 1 89 ? 29.694 2.657 -33.646 1.00 88.25 89 LEU A C 1
ATOM 739 O O . LEU A 1 89 ? 29.019 3.582 -34.094 1.00 88.25 89 LEU A O 1
ATOM 743 N N . GLN A 1 90 ? 30.828 2.258 -34.226 1.00 87.56 90 GLN A N 1
ATOM 744 C CA . GLN A 1 90 ? 31.330 2.853 -35.465 1.00 87.56 90 GLN A CA 1
ATOM 745 C C . GLN A 1 90 ? 30.450 2.518 -36.671 1.00 87.56 90 GLN A C 1
ATOM 747 O O . GLN A 1 90 ? 30.245 3.375 -37.525 1.00 87.56 90 GLN A O 1
ATOM 752 N N . GLU A 1 91 ? 29.920 1.300 -36.751 1.00 85.94 91 GLU A N 1
ATOM 753 C CA . GLU A 1 91 ? 28.976 0.894 -37.793 1.00 85.94 91 GLU A CA 1
ATOM 754 C C . GLU A 1 91 ? 27.681 1.710 -37.712 1.00 85.94 91 GLU A C 1
ATOM 756 O O . GLU A 1 91 ? 27.274 2.321 -38.697 1.00 85.94 91 GLU A O 1
ATOM 761 N N . ARG A 1 92 ? 27.096 1.835 -36.515 1.00 79.81 92 ARG A N 1
ATOM 762 C CA . ARG A 1 92 ? 25.896 2.655 -36.288 1.00 79.81 92 ARG A CA 1
ATOM 763 C C . ARG A 1 92 ? 26.125 4.134 -36.587 1.00 79.81 92 ARG A C 1
ATOM 765 O O . ARG A 1 92 ? 25.259 4.769 -37.176 1.00 79.81 92 ARG A O 1
ATOM 772 N N . ALA A 1 93 ? 27.292 4.674 -36.234 1.00 77.56 93 ALA A N 1
ATOM 773 C CA . ALA A 1 93 ? 27.649 6.053 -36.561 1.00 77.56 93 ALA A CA 1
ATOM 774 C C . ALA A 1 93 ? 27.789 6.280 -38.077 1.00 77.56 93 ALA A C 1
ATOM 776 O O . ALA A 1 93 ? 27.445 7.351 -38.564 1.00 77.56 93 ALA A O 1
ATOM 777 N N . LYS A 1 94 ? 28.264 5.280 -38.832 1.00 77.62 94 LYS A N 1
ATOM 778 C CA . LYS A 1 94 ? 28.346 5.346 -40.300 1.00 77.62 94 LYS A CA 1
ATOM 779 C C . LYS A 1 94 ? 26.977 5.231 -40.965 1.00 77.62 94 LYS A C 1
ATOM 781 O O . LYS A 1 94 ? 26.742 5.919 -41.950 1.00 77.62 94 LYS A O 1
ATOM 786 N N . ILE A 1 95 ? 26.082 4.401 -40.429 1.00 71.12 95 ILE A N 1
ATOM 787 C CA . ILE A 1 95 ? 24.693 4.298 -40.906 1.00 71.12 95 ILE A CA 1
ATOM 788 C C . ILE A 1 95 ? 23.978 5.639 -40.692 1.00 71.12 95 ILE A C 1
ATOM 790 O O . ILE A 1 95 ? 23.460 6.210 -41.644 1.00 71.12 95 ILE A O 1
ATOM 794 N N . ALA A 1 96 ? 24.090 6.215 -39.491 1.00 62.44 96 ALA A N 1
ATOM 795 C CA . ALA A 1 96 ? 23.527 7.529 -39.175 1.00 62.44 96 ALA A CA 1
ATOM 796 C C . ALA A 1 96 ? 24.137 8.694 -39.984 1.00 62.44 96 ALA A C 1
ATOM 798 O O . ALA A 1 96 ? 23.535 9.756 -40.058 1.00 62.44 96 ALA A O 1
ATOM 799 N N . ALA A 1 97 ? 25.330 8.524 -40.567 1.00 60.56 97 ALA A N 1
ATOM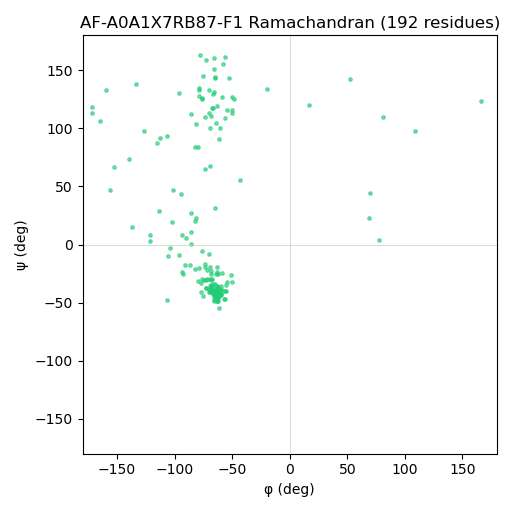 800 C CA . ALA A 1 97 ? 25.974 9.533 -41.410 1.00 60.56 97 ALA A CA 1
ATOM 801 C C . ALA A 1 97 ? 25.635 9.399 -42.908 1.00 60.56 97 ALA A C 1
ATOM 803 O O . ALA A 1 97 ? 25.870 10.339 -43.664 1.00 60.56 97 ALA A O 1
ATOM 804 N N . ASN A 1 98 ? 25.120 8.244 -43.347 1.00 57.97 98 ASN A N 1
ATOM 805 C CA . ASN A 1 98 ? 24.711 8.016 -44.737 1.00 57.97 98 ASN A CA 1
ATOM 806 C C . ASN A 1 98 ? 23.222 8.306 -44.969 1.00 57.97 98 ASN A C 1
ATOM 808 O O . ASN A 1 98 ? 22.850 8.652 -46.091 1.00 57.97 98 ASN A O 1
ATOM 812 N N . ASP A 1 99 ? 22.398 8.241 -43.923 1.00 50.88 99 ASP A N 1
ATOM 813 C CA . ASP A 1 99 ? 21.035 8.767 -43.942 1.00 50.88 99 ASP A CA 1
ATOM 814 C C . ASP A 1 99 ? 21.085 10.291 -43.734 1.00 50.88 99 ASP A C 1
ATOM 816 O O . ASP A 1 99 ? 20.949 10.800 -42.624 1.00 50.88 99 ASP A O 1
ATOM 820 N N . ASN A 1 100 ? 21.314 11.038 -44.823 1.00 52.34 100 ASN A N 1
ATOM 821 C CA . ASN A 1 100 ? 21.020 12.476 -44.885 1.00 52.34 100 ASN A CA 1
ATOM 822 C C . ASN A 1 100 ? 19.496 12.678 -44.885 1.00 52.34 100 ASN A C 1
ATOM 824 O O . ASN A 1 100 ? 18.917 13.084 -45.891 1.00 52.34 100 ASN A O 1
ATOM 828 N N . ASP A 1 101 ? 18.853 12.360 -43.766 1.00 43.34 101 ASP A N 1
ATOM 829 C CA . ASP A 1 101 ? 17.486 12.770 -43.485 1.00 43.34 101 ASP A CA 1
ATOM 830 C C . ASP A 1 101 ? 17.540 13.765 -42.321 1.00 43.34 101 ASP A C 1
ATOM 832 O O . ASP A 1 101 ? 17.541 13.413 -41.139 1.00 43.34 101 ASP A O 1
ATOM 836 N N . ASP A 1 102 ? 17.630 15.045 -42.685 1.00 49.91 102 ASP A N 1
ATOM 837 C CA . ASP A 1 102 ? 17.659 16.231 -41.816 1.00 49.91 102 ASP A CA 1
ATOM 838 C C . ASP A 1 102 ? 16.345 16.439 -41.024 1.00 49.91 102 ASP A C 1
ATOM 840 O O . ASP A 1 102 ? 15.943 17.567 -40.739 1.00 49.91 102 ASP A O 1
ATOM 844 N N . ASN A 1 103 ? 15.634 15.371 -40.654 1.00 47.16 103 ASN A N 1
ATOM 845 C CA . ASN A 1 103 ? 14.303 15.473 -40.058 1.00 47.16 103 ASN A CA 1
ATOM 846 C C . ASN A 1 103 ? 14.027 14.554 -38.867 1.00 47.16 103 ASN A C 1
ATOM 848 O O . ASN A 1 103 ? 12.876 14.421 -38.454 1.00 47.16 103 ASN A O 1
ATOM 852 N N . ILE A 1 104 ? 15.052 13.954 -38.256 1.00 47.09 104 ILE A N 1
ATOM 853 C CA . ILE A 1 104 ? 14.857 13.131 -37.057 1.00 47.09 104 ILE A CA 1
ATOM 854 C C . ILE A 1 104 ? 15.782 13.597 -35.923 1.00 47.09 104 ILE A C 1
ATOM 856 O O . ILE A 1 104 ? 16.931 13.196 -35.781 1.00 47.09 104 ILE A O 1
ATOM 860 N N . SER A 1 105 ? 15.202 14.413 -35.037 1.00 50.06 105 SER A N 1
ATOM 861 C CA . SER A 1 105 ? 15.366 14.230 -33.589 1.00 50.06 105 SER A CA 1
ATOM 862 C C . SER A 1 105 ? 16.752 14.513 -32.967 1.00 50.06 105 SER A C 1
ATOM 864 O O . SER A 1 105 ? 17.181 13.830 -32.035 1.00 50.06 105 SER A O 1
ATOM 866 N N . ASN A 1 106 ? 17.408 15.615 -33.337 1.00 44.91 106 ASN A N 1
ATOM 867 C CA . ASN A 1 106 ? 18.473 16.195 -32.494 1.00 44.91 106 ASN A CA 1
ATOM 868 C C . ASN A 1 106 ? 17.954 17.157 -31.401 1.00 44.91 106 ASN A C 1
ATOM 870 O O . ASN A 1 106 ? 18.740 17.805 -30.711 1.00 44.91 106 ASN A O 1
ATOM 874 N N . THR A 1 107 ? 16.637 17.213 -31.165 1.00 45.06 107 THR A N 1
ATOM 875 C CA . THR A 1 107 ? 16.040 17.845 -29.970 1.00 45.06 107 THR A CA 1
ATOM 876 C C . THR A 1 107 ? 15.856 16.885 -28.797 1.00 45.06 107 THR A C 1
ATOM 878 O O . THR A 1 107 ? 15.402 17.319 -27.736 1.00 45.06 107 THR A O 1
ATOM 881 N N . ILE A 1 108 ? 16.338 15.638 -28.896 1.00 49.75 108 ILE A N 1
ATOM 882 C CA . ILE A 1 108 ? 16.705 14.858 -27.706 1.00 49.75 108 ILE A CA 1
ATOM 883 C C . ILE A 1 108 ? 18.012 15.452 -27.163 1.00 49.75 108 ILE A C 1
ATOM 885 O O . ILE A 1 108 ? 19.083 14.848 -27.131 1.00 49.75 108 ILE A O 1
ATOM 889 N N . THR A 1 109 ? 17.917 16.703 -26.707 1.00 51.38 109 THR A N 1
ATOM 890 C CA . THR A 1 109 ? 18.748 17.148 -25.602 1.00 51.38 109 THR A CA 1
ATOM 891 C C . THR A 1 109 ? 18.622 16.075 -24.530 1.00 51.38 109 THR A C 1
ATOM 893 O O . THR A 1 109 ? 17.519 15.664 -24.185 1.00 51.38 109 THR A O 1
ATOM 896 N N . LYS A 1 110 ? 19.782 15.574 -24.112 1.00 51.16 110 LYS A N 1
ATOM 897 C CA . LYS A 1 110 ? 20.120 14.619 -23.049 1.00 51.16 110 LYS A CA 1
ATOM 898 C C . LYS A 1 110 ? 19.366 14.832 -21.719 1.00 51.16 110 LYS A C 1
ATOM 900 O O . LYS A 1 110 ? 19.975 14.987 -20.668 1.00 51.16 110 LYS A O 1
ATOM 905 N N . LYS A 1 111 ? 18.042 14.847 -21.762 1.00 49.47 111 LYS A N 1
ATOM 906 C CA . LYS A 1 111 ? 17.104 14.797 -20.643 1.00 49.47 111 LYS A CA 1
ATOM 907 C C . LYS A 1 111 ? 16.343 13.470 -20.709 1.00 49.47 111 LYS A C 1
ATOM 909 O O . LYS A 1 111 ? 15.182 13.373 -20.341 1.00 49.47 111 LYS A O 1
ATOM 914 N N . THR A 1 112 ? 16.988 12.448 -21.261 1.00 58.06 112 THR A N 1
ATOM 915 C CA . THR A 1 112 ? 16.455 11.101 -21.345 1.00 58.06 112 THR A CA 1
ATOM 916 C C . THR A 1 112 ? 16.555 10.439 -19.977 1.00 58.06 112 THR A C 1
ATOM 918 O O . THR A 1 112 ? 17.627 10.343 -19.384 1.00 58.06 112 THR A O 1
ATOM 921 N N . LEU A 1 113 ? 15.405 9.940 -19.525 1.00 53.91 113 LEU A N 1
ATOM 922 C CA . LEU A 1 113 ? 15.254 8.821 -18.590 1.00 53.91 113 LEU A CA 1
ATOM 923 C C . LEU A 1 113 ? 15.499 9.049 -17.087 1.00 53.91 113 LEU A C 1
ATOM 925 O O . LEU A 1 113 ? 15.408 8.084 -16.334 1.00 53.91 113 LEU A O 1
ATOM 929 N N . GLY A 1 114 ? 15.772 10.278 -16.636 1.00 60.69 114 GLY A N 1
ATOM 930 C CA . GLY A 1 114 ? 16.249 10.517 -15.265 1.00 60.69 114 GLY A CA 1
ATOM 931 C C . GLY A 1 114 ? 15.285 11.144 -14.257 1.00 60.69 114 GLY A C 1
ATOM 932 O O . GLY A 1 114 ? 15.229 10.676 -13.128 1.00 60.69 114 GLY A O 1
ATOM 933 N N . GLU A 1 115 ? 14.577 12.229 -14.579 1.00 67.31 115 GLU A N 1
ATOM 934 C CA . GLU A 1 115 ? 13.985 13.065 -13.518 1.00 67.31 115 GLU A CA 1
ATOM 935 C C . GLU A 1 115 ? 12.734 13.810 -13.992 1.00 67.31 115 GLU A C 1
ATOM 937 O O . GLU A 1 115 ? 12.715 15.035 -14.090 1.00 67.31 115 GLU A O 1
ATOM 942 N N . TYR A 1 116 ? 11.662 13.076 -14.288 1.00 78.88 116 TYR A N 1
ATOM 943 C CA . TYR A 1 116 ? 10.334 13.674 -14.168 1.00 78.88 116 TYR A CA 1
ATOM 944 C C . TYR A 1 116 ? 9.893 13.513 -12.721 1.00 78.88 116 TYR A C 1
ATOM 946 O O . TYR A 1 116 ? 9.690 12.398 -12.235 1.00 78.88 116 TYR A O 1
ATOM 954 N N . THR A 1 117 ? 9.783 14.623 -11.998 1.00 86.31 117 THR A N 1
ATOM 955 C CA . THR A 1 117 ? 9.193 14.582 -10.664 1.00 86.31 117 THR A CA 1
ATOM 956 C C . THR A 1 117 ? 7.686 14.375 -10.791 1.00 86.31 117 THR A C 1
ATOM 958 O O . THR A 1 117 ? 7.074 14.694 -11.810 1.00 86.31 117 THR A O 1
ATOM 961 N N . SER A 1 118 ? 7.042 13.890 -9.726 1.00 85.31 118 SER A N 1
ATOM 962 C CA . SER A 1 118 ? 5.580 13.753 -9.714 1.00 85.31 118 SER A CA 1
ATOM 963 C C . SER A 1 118 ? 4.873 15.074 -10.052 1.00 85.31 118 SER A C 1
ATOM 965 O O . SER A 1 118 ? 3.831 15.053 -10.697 1.00 85.31 118 SER A O 1
ATOM 967 N N . LYS A 1 119 ? 5.458 16.223 -9.686 1.00 88.50 119 LYS A N 1
ATOM 968 C CA . LYS A 1 119 ? 4.904 17.542 -10.016 1.00 88.50 119 LYS A CA 1
ATOM 969 C C . LYS A 1 119 ? 4.929 17.818 -11.515 1.00 88.50 119 LYS A C 1
ATOM 971 O O . LYS A 1 119 ? 3.935 18.311 -12.028 1.00 88.50 119 LYS A O 1
ATOM 976 N N . ASP A 1 120 ? 6.013 17.448 -12.190 1.00 85.06 120 ASP A N 1
ATOM 977 C CA . ASP A 1 120 ? 6.163 17.664 -13.630 1.00 85.06 120 ASP A CA 1
ATOM 978 C C . ASP A 1 120 ? 5.115 16.858 -14.405 1.00 85.06 120 ASP A C 1
ATOM 980 O O . ASP A 1 120 ? 4.455 17.395 -15.287 1.00 85.06 120 ASP A O 1
ATOM 984 N N . ILE A 1 121 ? 4.873 15.608 -13.994 1.00 90.50 121 ILE A N 1
ATOM 985 C CA . ILE A 1 121 ? 3.857 14.729 -14.599 1.00 90.50 121 ILE A CA 1
ATOM 986 C C . ILE A 1 121 ? 2.441 15.305 -14.430 1.00 90.50 121 ILE A C 1
ATOM 988 O O . ILE A 1 121 ? 1.621 15.191 -15.332 1.00 90.50 121 ILE A O 1
ATOM 992 N N . HIS A 1 122 ? 2.144 15.956 -13.300 1.00 87.69 122 HIS A N 1
ATOM 993 C CA . HIS A 1 122 ? 0.829 16.573 -13.070 1.00 87.69 122 HIS A CA 1
ATOM 994 C C . HIS A 1 122 ? 0.607 17.853 -13.881 1.00 87.69 122 HIS A C 1
ATOM 996 O O . HIS A 1 122 ? -0.534 18.287 -14.021 1.00 87.69 122 HIS A O 1
ATOM 1002 N N . THR A 1 123 ? 1.680 18.484 -14.357 1.00 91.50 123 THR A N 1
ATOM 1003 C CA . THR A 1 123 ? 1.610 19.710 -15.163 1.00 91.50 123 THR A CA 1
ATOM 1004 C C . THR A 1 123 ? 1.673 19.457 -16.665 1.00 91.50 123 THR A C 1
ATOM 1006 O O . THR A 1 123 ? 1.472 20.399 -17.423 1.00 91.50 123 THR A O 1
ATOM 1009 N N . MET A 1 124 ? 1.963 18.224 -17.087 1.00 88.44 124 MET A N 1
ATOM 1010 C CA . MET A 1 124 ? 2.036 17.860 -18.499 1.00 88.44 124 MET A CA 1
ATOM 1011 C C . MET A 1 124 ? 0.656 17.743 -19.125 1.00 88.44 124 MET A C 1
ATOM 1013 O O . MET A 1 124 ? -0.288 17.248 -18.504 1.00 88.44 124 MET A O 1
ATOM 1017 N N . ASP A 1 125 ? 0.582 18.142 -20.389 1.00 90.00 125 ASP A N 1
ATOM 1018 C CA . ASP A 1 125 ? -0.616 17.946 -21.192 1.00 90.00 125 ASP A CA 1
ATOM 1019 C C . ASP A 1 125 ? -0.724 16.499 -21.695 1.00 90.00 125 ASP A C 1
ATOM 1021 O O . ASP A 1 125 ? 0.255 15.747 -21.708 1.00 90.00 125 ASP A O 1
ATOM 1025 N N . VAL A 1 126 ? -1.917 16.091 -22.134 1.00 86.88 126 VAL A N 1
ATOM 1026 C CA . VAL A 1 126 ? -2.177 14.707 -22.588 1.00 86.88 126 VAL A CA 1
ATOM 1027 C C . VAL A 1 126 ? -1.219 14.292 -23.711 1.00 86.88 126 VAL A C 1
ATOM 1029 O O . VAL A 1 126 ? -0.685 13.183 -23.694 1.00 86.88 126 VAL A O 1
ATOM 1032 N N . ASP A 1 127 ? -0.932 15.201 -24.639 1.00 85.38 127 ASP A N 1
ATOM 1033 C CA . ASP A 1 127 ? -0.003 14.957 -25.745 1.00 85.38 127 ASP A CA 1
ATOM 1034 C C . ASP A 1 127 ? 1.446 14.817 -25.264 1.00 85.38 127 ASP A C 1
ATOM 1036 O O . ASP A 1 127 ? 2.211 14.006 -25.785 1.00 85.38 127 ASP A O 1
ATOM 1040 N N . GLU A 1 128 ? 1.829 15.557 -24.223 1.00 86.06 128 GLU A N 1
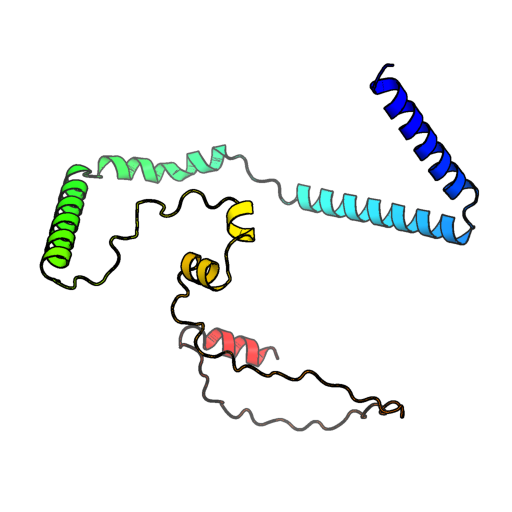ATOM 1041 C CA . GLU A 1 128 ? 3.164 15.474 -23.632 1.00 86.06 128 GLU A CA 1
ATOM 1042 C C . GLU A 1 128 ? 3.357 14.183 -22.841 1.00 86.06 128 GLU A C 1
ATOM 1044 O O . GLU A 1 128 ? 4.428 13.579 -22.907 1.00 86.06 128 GLU A O 1
ATOM 1049 N N . LEU A 1 129 ? 2.313 13.727 -22.145 1.00 87.00 129 LEU A N 1
ATOM 1050 C CA . LEU A 1 129 ? 2.290 12.433 -21.468 1.00 87.00 129 LEU A CA 1
ATOM 1051 C C . LEU A 1 129 ? 2.356 11.280 -22.472 1.00 87.00 129 LEU A C 1
ATOM 1053 O O . LEU A 1 129 ? 3.118 10.336 -22.268 1.00 87.00 129 LEU A O 1
ATOM 1057 N N . ASN A 1 130 ? 1.614 11.366 -23.579 1.00 86.06 130 ASN A N 1
ATOM 1058 C CA . ASN A 1 130 ? 1.664 10.370 -24.651 1.00 86.06 130 ASN A CA 1
ATOM 1059 C C . ASN A 1 130 ? 3.050 10.318 -25.300 1.00 86.06 130 ASN A C 1
ATOM 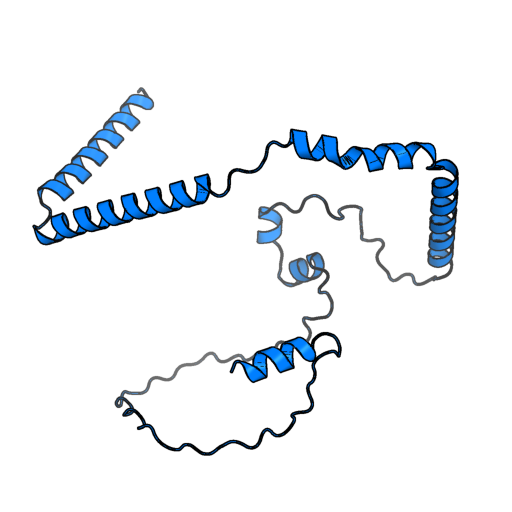1061 O O . ASN A 1 130 ? 3.579 9.229 -25.523 1.00 86.06 130 ASN A O 1
ATOM 1065 N N . ARG A 1 131 ? 3.683 11.478 -25.506 1.00 85.19 131 ARG A N 1
ATOM 1066 C CA . ARG A 1 131 ? 5.070 11.581 -25.977 1.00 85.19 131 ARG A CA 1
ATOM 1067 C C . ARG A 1 131 ? 6.058 10.975 -24.977 1.00 85.19 131 ARG A C 1
ATOM 1069 O O . ARG A 1 131 ? 6.922 10.193 -25.357 1.00 85.19 131 ARG A O 1
ATOM 1076 N N . MET A 1 132 ? 5.898 11.264 -23.682 1.00 83.00 132 MET A N 1
ATOM 1077 C CA . MET A 1 132 ? 6.714 10.679 -22.607 1.00 83.00 132 MET A CA 1
ATOM 1078 C C . MET A 1 132 ? 6.595 9.146 -22.558 1.00 83.00 132 MET A C 1
ATOM 1080 O O . MET A 1 132 ? 7.571 8.460 -22.261 1.00 83.00 132 MET A O 1
ATOM 1084 N N . LEU A 1 133 ? 5.411 8.610 -22.857 1.00 82.25 133 LEU A N 1
ATOM 1085 C CA . LEU A 1 133 ? 5.121 7.174 -22.880 1.00 82.25 133 LEU A CA 1
ATOM 1086 C C . LEU A 1 133 ? 5.463 6.495 -24.218 1.00 82.25 133 LEU A C 1
ATOM 1088 O O . LEU A 1 133 ? 5.240 5.292 -24.349 1.00 82.25 133 LEU A O 1
ATOM 1092 N N . GLY A 1 134 ? 5.982 7.233 -25.206 1.00 75.50 134 GLY A N 1
ATOM 1093 C CA . GLY A 1 134 ? 6.308 6.700 -26.532 1.00 75.50 134 GLY A CA 1
ATOM 1094 C C . GLY A 1 134 ? 5.084 6.307 -27.371 1.00 75.50 134 GLY A C 1
ATOM 1095 O O . GLY A 1 134 ? 5.200 5.476 -28.267 1.00 75.50 134 GLY A O 1
ATOM 1096 N N . ARG A 1 135 ? 3.907 6.882 -27.086 1.00 72.88 135 ARG A N 1
ATOM 1097 C CA . ARG A 1 135 ? 2.630 6.618 -27.778 1.00 72.88 135 ARG A CA 1
ATOM 1098 C C . ARG A 1 135 ? 2.278 7.708 -28.788 1.00 72.88 135 ARG A C 1
ATOM 1100 O O . ARG A 1 135 ? 1.152 8.194 -28.829 1.00 72.88 135 ARG A O 1
ATOM 1107 N N . GLU A 1 136 ? 3.241 8.106 -29.609 1.00 64.88 136 GLU A N 1
ATOM 1108 C CA . GLU A 1 136 ? 3.074 9.232 -30.541 1.00 64.88 136 GLU A CA 1
ATOM 1109 C C . GLU A 1 136 ? 2.111 8.932 -31.714 1.00 64.88 136 GLU A C 1
ATOM 1111 O O . GLU A 1 136 ? 1.717 9.853 -32.419 1.00 64.88 136 GLU A O 1
ATOM 1116 N N . ASN A 1 137 ? 1.660 7.678 -31.889 1.00 58.41 137 ASN A N 1
ATOM 1117 C CA . ASN A 1 137 ? 0.885 7.244 -33.064 1.00 58.41 137 ASN A CA 1
ATOM 1118 C C . ASN A 1 137 ? -0.513 6.651 -32.770 1.00 58.41 137 ASN A C 1
ATOM 1120 O O . ASN A 1 137 ? -1.149 6.135 -33.686 1.00 58.41 137 ASN A O 1
ATOM 1124 N N . GLU A 1 138 ? -1.022 6.704 -31.532 1.00 58.66 138 GLU A N 1
ATOM 1125 C CA . GLU A 1 138 ? -2.321 6.082 -31.178 1.00 58.66 138 GLU A CA 1
ATOM 1126 C C . GLU A 1 138 ? -3.480 7.080 -30.980 1.00 58.66 138 GLU A C 1
ATOM 1128 O O . GLU A 1 138 ? -4.643 6.682 -30.915 1.00 58.66 138 GLU A O 1
ATOM 1133 N N . SER A 1 139 ? -3.218 8.389 -30.942 1.00 55.84 139 SER A N 1
ATOM 1134 C CA . SER A 1 139 ? -4.221 9.436 -30.667 1.00 55.84 139 SER A CA 1
ATOM 1135 C C . SER A 1 139 ? -4.997 9.920 -31.906 1.00 55.84 139 SER A C 1
ATOM 1137 O O . SER A 1 139 ? -5.502 11.039 -31.944 1.00 55.84 139 SER A O 1
ATOM 1139 N N . GLY A 1 140 ? -5.140 9.066 -32.921 1.00 52.22 140 GLY A N 1
ATOM 1140 C CA . GLY A 1 140 ? -5.810 9.382 -34.185 1.00 52.22 140 GLY A CA 1
ATOM 1141 C C . GLY A 1 140 ? -7.236 8.847 -34.340 1.00 52.22 140 GLY A C 1
ATOM 1142 O O . GLY A 1 140 ? -7.666 8.697 -35.480 1.00 52.22 140 GLY A O 1
ATOM 1143 N N . ASN A 1 141 ? -7.964 8.485 -33.271 1.00 48.34 141 ASN A N 1
ATOM 1144 C CA . ASN A 1 141 ? -9.339 7.980 -33.441 1.00 48.34 141 ASN A CA 1
ATOM 1145 C C . ASN A 1 141 ? -10.280 8.130 -32.229 1.00 48.34 141 ASN A C 1
ATOM 1147 O O . ASN A 1 141 ? -11.003 7.200 -31.874 1.00 48.34 141 ASN A O 1
ATOM 1151 N N . VAL A 1 142 ? -10.319 9.304 -31.592 1.00 45.91 142 VAL A N 1
ATOM 1152 C CA . VAL A 1 142 ? -11.413 9.627 -30.658 1.00 45.91 142 VAL A CA 1
ATOM 1153 C C . VAL A 1 142 ? -12.337 10.639 -31.321 1.00 45.91 142 VAL A C 1
ATOM 1155 O O . VAL A 1 142 ? -12.115 11.846 -31.292 1.00 45.91 142 VAL A O 1
ATOM 1158 N N . LEU A 1 143 ? -13.377 10.098 -31.958 1.00 42.03 143 LEU A N 1
ATOM 1159 C CA . LEU A 1 143 ? -14.546 10.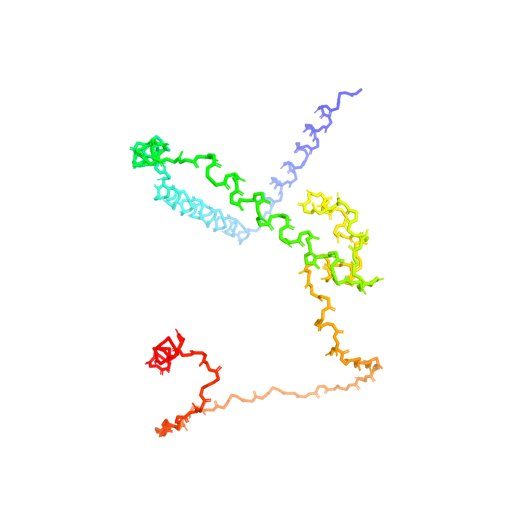834 -32.421 1.00 42.03 143 LEU A CA 1
ATOM 1160 C C . LEU A 1 143 ? -15.104 11.693 -31.279 1.00 42.03 143 LEU A C 1
ATOM 1162 O O . LEU A 1 143 ? -15.595 11.186 -30.270 1.00 42.03 143 LEU A O 1
ATOM 1166 N N . HIS A 1 144 ? -15.051 13.005 -31.485 1.00 45.47 144 HIS A N 1
ATOM 1167 C CA . HIS A 1 144 ? -15.876 13.983 -30.795 1.00 45.47 144 HIS A CA 1
ATOM 1168 C C . HIS A 1 144 ? -17.345 13.551 -30.879 1.00 45.47 144 HIS A C 1
ATOM 1170 O O . HIS A 1 144 ? -17.935 13.586 -31.957 1.00 45.47 144 HIS A O 1
ATOM 1176 N N . ASN A 1 145 ? -17.953 13.202 -29.745 1.00 38.50 145 ASN A N 1
ATOM 1177 C CA . ASN A 1 145 ? -19.404 13.251 -29.606 1.00 38.50 145 ASN A CA 1
ATOM 1178 C C . ASN A 1 145 ? -19.764 14.290 -28.547 1.00 38.50 145 ASN A C 1
ATOM 1180 O O . ASN A 1 145 ? -19.896 14.025 -27.354 1.00 38.50 145 ASN A O 1
ATOM 1184 N N . ASP A 1 146 ? -19.881 15.512 -29.052 1.00 44.06 146 ASP A N 1
ATOM 1185 C CA . ASP A 1 146 ? -20.540 16.643 -28.427 1.00 44.06 146 ASP A CA 1
ATOM 1186 C C . ASP A 1 146 ? -22.036 16.332 -28.274 1.00 44.06 146 ASP A C 1
ATOM 1188 O O . ASP A 1 146 ? -22.787 16.424 -29.239 1.00 44.06 146 ASP A O 1
ATOM 1192 N N . HIS A 1 147 ? -22.506 16.008 -27.067 1.00 40.91 147 HIS A N 1
ATOM 1193 C CA . HIS A 1 147 ? -23.934 16.107 -26.738 1.00 40.91 147 HIS A CA 1
ATOM 1194 C C . HIS A 1 147 ? -24.155 16.658 -25.327 1.00 40.91 147 HIS A C 1
ATOM 1196 O O . HIS A 1 147 ? -24.603 15.992 -24.397 1.00 40.91 147 HIS A O 1
ATOM 1202 N N . SER A 1 148 ? -23.923 17.964 -25.215 1.00 42.28 148 SER A N 1
ATOM 1203 C CA . SER A 1 148 ? -24.741 18.837 -24.377 1.00 42.28 148 SER A CA 1
ATOM 1204 C C . SER A 1 148 ? -26.152 18.935 -24.972 1.00 42.28 148 SER A C 1
ATOM 1206 O O . SER A 1 148 ? -26.302 19.426 -26.092 1.00 42.28 148 SER A O 1
ATOM 1208 N N . LYS A 1 149 ? -27.178 18.476 -24.233 1.00 43.50 149 LYS A N 1
ATOM 1209 C CA . LYS A 1 149 ? -28.454 19.184 -23.954 1.00 43.50 149 LYS A CA 1
ATOM 1210 C C . LYS A 1 149 ? -29.529 18.252 -23.369 1.00 43.50 149 LYS A C 1
ATOM 1212 O O . LYS A 1 149 ? -29.949 17.286 -23.986 1.00 43.50 149 LYS A O 1
ATOM 1217 N N . ASN A 1 150 ? -30.014 18.648 -22.190 1.00 40.81 150 ASN A N 1
ATOM 1218 C CA . ASN A 1 150 ? -31.405 18.612 -21.719 1.00 40.81 150 ASN A CA 1
ATOM 1219 C C . ASN A 1 150 ? -32.417 17.715 -22.463 1.00 40.81 150 ASN A C 1
ATOM 1221 O O . ASN A 1 150 ? -32.864 18.069 -23.550 1.00 40.81 150 ASN A O 1
ATOM 1225 N N . SER A 1 151 ? -33.013 16.755 -21.748 1.00 39.62 151 SER A N 1
ATOM 1226 C CA . SER A 1 151 ? -34.481 16.667 -21.668 1.00 39.62 151 SER A CA 1
ATOM 1227 C C . SER A 1 151 ? -34.942 15.853 -20.451 1.00 39.62 151 SER A C 1
ATOM 1229 O O . SER A 1 151 ? -34.431 14.783 -20.139 1.00 39.62 151 SER A O 1
ATOM 1231 N N . LYS A 1 152 ? -35.916 16.410 -19.727 1.00 45.53 152 LYS A N 1
ATOM 1232 C CA . LYS A 1 152 ? -36.685 15.749 -18.669 1.00 45.53 152 LYS A CA 1
ATOM 1233 C C . LYS A 1 152 ? -37.762 14.870 -19.316 1.00 45.53 152 LYS A C 1
ATOM 1235 O O . LYS A 1 152 ? -38.516 15.396 -20.125 1.00 45.53 152 LYS A O 1
ATOM 1240 N N . SER A 1 153 ? -37.934 13.619 -18.885 1.00 42.66 153 SER A N 1
ATOM 1241 C CA . SER A 1 153 ? -39.241 12.919 -18.831 1.00 42.66 153 SER A CA 1
ATOM 1242 C C . SER A 1 153 ? -39.076 11.582 -18.083 1.00 42.66 153 SER A C 1
ATOM 1244 O O . SER A 1 153 ? -38.150 10.834 -18.351 1.00 42.66 153 SER A O 1
ATOM 1246 N N . LYS A 1 154 ? -39.693 11.460 -16.901 1.00 41.56 154 LYS A N 1
ATOM 1247 C CA . LYS A 1 154 ? -40.918 10.692 -16.576 1.00 41.56 154 LYS A CA 1
ATOM 1248 C C . LYS A 1 154 ? -40.709 9.179 -16.362 1.00 41.56 154 LYS A C 1
ATOM 1250 O O . LYS A 1 154 ? -40.494 8.419 -17.291 1.00 41.56 154 LYS A O 1
ATOM 1255 N N . VAL A 1 155 ? -40.858 8.827 -15.083 1.00 47.03 155 VAL A N 1
ATOM 1256 C CA . VAL A 1 155 ? -41.322 7.575 -14.455 1.00 47.03 155 VAL A CA 1
ATOM 1257 C C . VAL A 1 155 ? -42.138 6.653 -15.375 1.00 47.03 155 VAL A C 1
ATOM 1259 O O . VAL A 1 155 ? -43.073 7.144 -16.003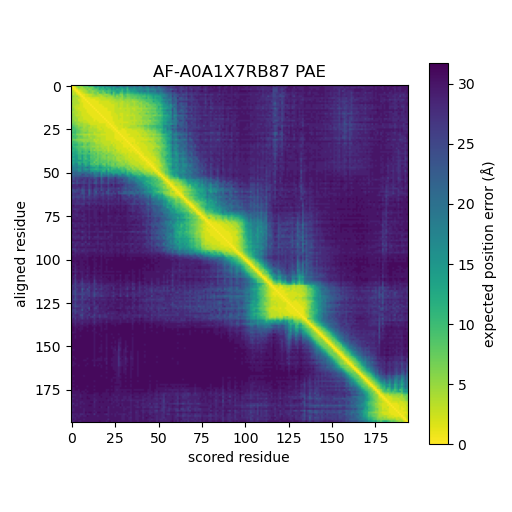 1.00 47.03 155 VAL A O 1
ATOM 1262 N N . ASN A 1 156 ? -41.819 5.346 -15.372 1.00 43.44 156 ASN A N 1
ATOM 1263 C CA . ASN A 1 156 ? -42.762 4.223 -15.179 1.00 43.44 156 ASN A CA 1
ATOM 1264 C C . ASN A 1 156 ? -42.029 2.861 -15.032 1.00 43.44 156 ASN A C 1
ATOM 1266 O O . ASN A 1 156 ? -41.344 2.425 -15.948 1.00 43.44 156 ASN A O 1
ATOM 1270 N N . ASP A 1 157 ? -42.232 2.252 -13.858 1.00 44.97 157 ASP A N 1
ATOM 1271 C CA . ASP A 1 157 ? -42.265 0.835 -13.438 1.00 44.97 157 ASP A CA 1
ATOM 1272 C C . ASP A 1 157 ? -41.147 -0.205 -13.728 1.00 44.97 157 ASP A C 1
ATOM 1274 O O . ASP A 1 157 ? -40.559 -0.252 -14.807 1.00 44.97 157 ASP A O 1
ATOM 1278 N N . PRO A 1 158 ? -40.875 -1.108 -12.751 1.00 48.88 158 PRO A N 1
ATOM 1279 C CA . PRO A 1 158 ? -39.834 -2.130 -12.836 1.00 48.88 158 PRO A CA 1
ATOM 1280 C C . PRO A 1 158 ? -40.244 -3.346 -13.685 1.00 48.88 158 PRO A C 1
ATOM 1282 O O . PRO A 1 158 ? -41.322 -3.924 -13.530 1.00 48.88 158 PRO A O 1
ATOM 1285 N N . VAL A 1 159 ? -39.322 -3.772 -14.548 1.00 47.91 159 VAL A N 1
ATOM 1286 C CA . VAL A 1 159 ? -39.401 -4.991 -15.364 1.00 47.91 159 VAL A CA 1
ATOM 1287 C C . VAL A 1 159 ? -39.379 -6.236 -14.461 1.00 47.91 159 VAL A C 1
ATOM 1289 O O . VAL A 1 159 ? -38.548 -6.354 -13.563 1.00 47.91 159 VAL A O 1
ATOM 1292 N N . LYS A 1 160 ? -40.316 -7.164 -14.696 1.00 50.97 160 LYS A N 1
ATOM 1293 C CA . LYS A 1 160 ? -40.421 -8.472 -14.020 1.00 50.97 160 LYS A CA 1
ATOM 1294 C C . LYS A 1 160 ? -39.227 -9.388 -14.360 1.00 50.97 160 LYS A C 1
ATOM 1296 O O . LYS A 1 160 ? -38.718 -9.300 -15.476 1.00 50.97 160 LYS A O 1
ATOM 1301 N N . PRO A 1 161 ? -38.826 -10.311 -13.465 1.00 45.91 161 PRO A N 1
ATOM 1302 C CA . PRO A 1 161 ? -37.766 -11.276 -13.748 1.00 45.91 161 PRO A CA 1
ATOM 1303 C C . PRO A 1 161 ? -38.230 -12.316 -14.779 1.00 45.91 161 PRO A C 1
ATOM 1305 O O . PRO A 1 161 ? -39.330 -12.865 -14.676 1.00 45.91 161 PRO A O 1
ATOM 1308 N N . ILE A 1 162 ? -37.384 -12.569 -15.776 1.00 49.28 162 ILE A N 1
ATOM 1309 C CA . ILE A 1 162 ? -37.560 -13.627 -16.774 1.00 49.28 162 ILE A CA 1
ATOM 1310 C C . ILE A 1 162 ? -37.213 -14.965 -16.110 1.00 49.28 162 ILE A C 1
ATOM 1312 O O . ILE A 1 162 ? -36.149 -15.116 -15.516 1.00 49.28 162 ILE A O 1
ATOM 1316 N N . SER A 1 163 ? -38.163 -15.896 -16.184 1.00 38.00 163 SER A N 1
ATOM 1317 C CA . SER A 1 163 ? -38.072 -17.283 -15.724 1.00 38.00 163 SER A CA 1
ATOM 1318 C C . SER A 1 163 ? -37.044 -18.082 -16.521 1.00 38.00 163 SER A C 1
ATOM 1320 O O . SER A 1 163 ? -36.950 -17.943 -17.738 1.00 38.00 163 SER A O 1
ATOM 1322 N N . GLU A 1 164 ? -36.363 -18.972 -15.806 1.00 52.91 164 GLU A N 1
ATOM 1323 C CA . GLU A 1 164 ? -35.527 -20.068 -16.293 1.00 52.91 164 GLU A CA 1
ATOM 1324 C C . GLU A 1 164 ? -36.280 -21.029 -17.231 1.00 52.91 164 GLU A C 1
ATOM 1326 O O . GLU A 1 164 ? -37.512 -21.127 -17.177 1.00 52.91 164 GLU A O 1
ATOM 1331 N N . ASN A 1 165 ? -35.469 -21.782 -17.991 1.00 42.22 165 ASN A N 1
ATOM 1332 C CA . ASN A 1 165 ? -35.728 -22.987 -18.795 1.00 42.22 165 ASN A CA 1
ATOM 1333 C C . ASN A 1 165 ? -35.684 -22.774 -20.313 1.00 42.22 165 ASN A C 1
ATOM 1335 O O . ASN A 1 165 ? -36.674 -22.387 -20.923 1.00 42.22 165 ASN A O 1
ATOM 1339 N N . ASN A 1 166 ? -34.533 -23.103 -20.909 1.00 40.97 166 ASN A N 1
ATOM 1340 C CA . ASN A 1 166 ? -34.450 -24.057 -22.019 1.00 40.97 166 ASN A CA 1
ATOM 1341 C C . ASN A 1 166 ? -32.993 -24.496 -22.217 1.00 40.97 166 ASN A C 1
ATOM 1343 O O . ASN A 1 166 ? -32.141 -23.748 -22.687 1.00 40.97 166 ASN A O 1
ATOM 1347 N N . THR A 1 167 ? -32.735 -25.731 -21.802 1.00 49.06 167 THR A N 1
ATOM 1348 C CA . THR A 1 167 ? -31.586 -26.556 -22.155 1.00 49.06 167 THR A CA 1
ATOM 1349 C C . THR A 1 167 ? -31.703 -26.975 -23.618 1.00 49.06 167 THR A C 1
ATOM 1351 O O . THR A 1 167 ? -32.562 -27.785 -23.954 1.00 49.06 167 THR A O 1
ATOM 1354 N N . GLU A 1 168 ? -30.798 -26.494 -24.464 1.00 53.06 168 GLU A N 1
ATOM 1355 C CA . GLU A 1 168 ? -30.426 -27.174 -25.707 1.00 53.06 168 GLU A CA 1
ATOM 1356 C C . GLU A 1 168 ? -28.892 -27.194 -25.822 1.00 53.06 168 GLU A C 1
ATOM 1358 O O . GLU A 1 168 ? -28.244 -26.201 -25.475 1.00 53.06 168 GLU A O 1
ATOM 1363 N N . PRO A 1 169 ? -28.281 -28.314 -26.253 1.00 45.66 169 PRO A N 1
ATOM 1364 C CA . PRO A 1 169 ? -26.839 -28.402 -26.414 1.00 45.66 169 PRO A CA 1
ATOM 1365 C C . PRO A 1 169 ? -26.434 -27.602 -27.654 1.00 45.66 169 PRO A C 1
ATOM 1367 O O . PRO A 1 169 ? -26.732 -27.982 -28.784 1.00 45.66 169 PRO A O 1
ATOM 1370 N N . ILE A 1 170 ? -25.763 -26.473 -27.439 1.00 54.28 170 ILE A N 1
ATOM 1371 C CA . ILE A 1 170 ? -25.204 -25.658 -28.515 1.00 54.28 170 ILE A CA 1
ATOM 1372 C C . ILE A 1 170 ? -24.058 -26.458 -29.142 1.00 54.28 170 ILE A C 1
ATOM 1374 O O . ILE A 1 170 ? -23.018 -26.676 -28.521 1.00 54.28 170 ILE A O 1
ATOM 1378 N N . GLU A 1 171 ? -24.255 -26.917 -30.377 1.00 54.53 171 GLU A N 1
ATOM 1379 C CA . GLU A 1 171 ? -23.188 -27.476 -31.204 1.00 54.53 171 GLU A CA 1
ATOM 1380 C C . GLU A 1 171 ? -22.044 -26.451 -31.303 1.00 54.53 171 GLU A C 1
ATOM 1382 O O . GLU A 1 171 ? -22.229 -25.349 -31.831 1.00 54.53 171 GLU A O 1
ATOM 1387 N N . LYS A 1 172 ? -20.865 -26.805 -30.765 1.00 56.41 172 LYS A N 1
ATOM 1388 C CA . LYS A 1 172 ? -19.650 -25.975 -30.770 1.00 56.41 172 LYS A CA 1
ATOM 1389 C C . LYS A 1 172 ? -19.220 -25.700 -32.220 1.00 56.41 172 LYS A C 1
ATOM 1391 O O . LYS A 1 172 ? -18.465 -26.464 -32.822 1.00 56.41 172 LYS A O 1
ATOM 1396 N N . LYS A 1 173 ? -19.700 -24.600 -32.807 1.00 58.25 173 LYS A N 1
ATOM 1397 C CA . LYS A 1 173 ? -19.123 -24.034 -34.031 1.00 58.25 173 LYS A CA 1
ATOM 1398 C C . LYS A 1 173 ? -17.729 -23.526 -33.680 1.00 58.25 173 LYS A C 1
ATOM 1400 O O . LYS A 1 173 ? -17.605 -22.629 -32.855 1.00 58.25 173 LYS A O 1
ATOM 1405 N N . LYS A 1 174 ? -16.697 -24.094 -34.307 1.00 58.94 174 LYS A N 1
ATOM 1406 C CA . LYS A 1 174 ? -15.327 -23.575 -34.235 1.00 58.94 174 LYS A CA 1
ATOM 1407 C C . LYS A 1 174 ? -15.328 -22.156 -34.805 1.00 58.94 174 LYS A C 1
ATOM 1409 O O . LYS A 1 174 ? -15.390 -21.985 -36.020 1.00 58.94 174 LYS A O 1
ATOM 1414 N N . SER A 1 175 ? -15.347 -21.151 -33.940 1.00 61.41 175 SER A N 1
ATOM 1415 C CA . SER A 1 175 ? -15.061 -19.774 -34.328 1.00 61.41 175 SER A CA 1
ATOM 1416 C C . SER A 1 175 ? -13.598 -19.696 -34.745 1.00 61.41 175 SER A C 1
ATOM 1418 O O . SER A 1 175 ? -12.741 -20.168 -34.004 1.00 61.41 175 SER A O 1
ATOM 1420 N N . GLU A 1 176 ? -13.314 -19.126 -35.916 1.00 63.72 176 GLU A N 1
ATOM 1421 C CA . GLU A 1 176 ? -11.951 -18.746 -36.300 1.00 63.72 176 GLU A CA 1
ATOM 1422 C C . GLU A 1 176 ? -11.392 -17.811 -35.223 1.00 63.72 176 GLU A C 1
ATOM 1424 O O . GLU A 1 176 ? -11.859 -16.684 -35.044 1.00 63.72 176 GLU A O 1
ATOM 1429 N N . THR A 1 177 ? -10.446 -18.322 -34.440 1.00 64.38 177 THR A N 1
ATOM 1430 C CA . THR A 1 177 ? -9.833 -17.612 -33.327 1.00 64.38 177 THR A CA 1
ATOM 1431 C C . THR A 1 177 ? -8.792 -16.642 -33.868 1.00 64.38 177 THR A C 1
ATOM 1433 O O . THR A 1 177 ? -7.899 -17.001 -34.631 1.00 64.38 177 THR A O 1
ATOM 1436 N N . PHE A 1 178 ? -8.893 -15.378 -33.460 1.00 69.31 178 PHE A N 1
ATOM 1437 C CA . PHE A 1 178 ? -7.900 -14.337 -33.755 1.00 69.31 178 PHE A CA 1
ATOM 1438 C C . PHE A 1 178 ? -6.707 -14.399 -32.780 1.00 69.31 178 PHE A C 1
ATOM 1440 O O . PHE A 1 178 ? -6.037 -13.396 -32.528 1.00 69.31 178 PHE A O 1
ATOM 1447 N N . VAL A 1 179 ? -6.490 -15.567 -32.169 1.00 77.06 179 VAL A N 1
ATOM 1448 C CA . VAL A 1 179 ? -5.531 -15.774 -31.089 1.00 77.06 179 VAL A CA 1
ATOM 1449 C C . VAL A 1 179 ? -4.223 -16.312 -31.679 1.00 77.06 179 VAL A C 1
ATOM 1451 O O . VAL A 1 179 ? -4.247 -17.248 -32.480 1.00 77.06 179 VAL A O 1
ATOM 1454 N N . PRO A 1 180 ? -3.068 -15.714 -31.336 1.00 83.12 180 PRO A N 1
ATOM 1455 C CA . PRO A 1 180 ? -1.761 -16.224 -31.738 1.00 83.12 180 PRO A CA 1
ATOM 1456 C C . PRO A 1 180 ? -1.570 -17.705 -31.374 1.00 83.12 180 PRO A C 1
ATOM 1458 O O . PRO A 1 180 ? -1.991 -18.139 -30.305 1.00 83.12 180 PRO A O 1
ATOM 1461 N N . LEU A 1 181 ? -0.883 -18.472 -32.232 1.00 79.69 181 LEU A N 1
ATOM 1462 C CA . LEU A 1 181 ? -0.695 -19.932 -32.095 1.00 79.69 181 LEU A CA 1
ATOM 1463 C C . LEU A 1 181 ? -0.194 -20.380 -30.711 1.00 79.69 181 LEU A C 1
ATOM 1465 O O . LEU A 1 181 ? -0.537 -21.462 -30.254 1.00 79.69 181 LEU A O 1
ATOM 1469 N N . ASN A 1 182 ? 0.604 -19.551 -30.042 1.00 79.94 182 ASN A N 1
ATOM 1470 C CA . ASN A 1 182 ? 1.161 -19.825 -28.718 1.00 79.94 182 ASN A CA 1
ATOM 1471 C C . ASN A 1 182 ? 0.161 -19.666 -27.557 1.00 79.94 182 ASN A C 1
ATOM 1473 O O . ASN A 1 182 ? 0.534 -19.934 -26.424 1.00 79.94 182 ASN A O 1
ATOM 1477 N N . LEU A 1 183 ? -1.058 -19.195 -27.822 1.00 85.56 183 LEU A N 1
ATOM 1478 C CA . LEU A 1 183 ? -2.124 -18.986 -26.834 1.00 85.56 183 LEU A CA 1
ATOM 1479 C C . LEU A 1 183 ? -3.389 -19.793 -27.162 1.00 85.56 183 LEU A C 1
ATOM 1481 O O . LEU A 1 183 ? -4.388 -19.688 -26.454 1.00 85.56 183 LEU A O 1
ATOM 1485 N N . GLN A 1 184 ? -3.356 -20.600 -28.228 1.00 84.31 184 GLN A N 1
ATOM 1486 C CA . GLN A 1 184 ? -4.492 -21.431 -28.620 1.00 84.31 184 GLN A CA 1
ATOM 1487 C C . GLN A 1 184 ? -4.773 -22.521 -27.576 1.00 84.31 184 GLN A C 1
ATOM 1489 O O . GLN A 1 184 ? -5.929 -22.752 -27.248 1.00 84.31 184 GLN A O 1
ATOM 1494 N N . GLU A 1 185 ? -3.731 -23.132 -27.002 1.00 84.81 185 GLU A N 1
ATOM 1495 C CA . GLU A 1 185 ? -3.878 -24.150 -25.947 1.00 84.81 185 GLU A CA 1
ATOM 1496 C C . GLU A 1 185 ? -4.523 -23.574 -24.675 1.00 84.81 185 GLU A C 1
ATOM 1498 O O . GLU A 1 185 ? -5.379 -24.214 -24.068 1.00 84.81 185 GLU A O 1
ATOM 1503 N N . ASP A 1 186 ? -4.163 -22.341 -24.307 1.00 86.44 186 ASP A N 1
ATOM 1504 C CA . ASP A 1 186 ? -4.746 -21.645 -23.156 1.00 86.44 186 ASP A CA 1
ATOM 1505 C C . ASP A 1 186 ? -6.217 -21.293 -23.400 1.00 86.44 186 ASP A C 1
ATOM 1507 O O . ASP A 1 186 ? -7.040 -21.377 -22.488 1.00 86.44 186 ASP A O 1
ATOM 1511 N N . GLN A 1 187 ? -6.565 -20.913 -24.632 1.00 83.19 187 GLN A N 1
ATOM 1512 C CA . GLN A 1 187 ? -7.954 -20.677 -25.004 1.00 83.19 187 GLN A CA 1
ATOM 1513 C C . GLN A 1 187 ? -8.768 -21.974 -24.955 1.00 83.19 187 GLN A C 1
ATOM 1515 O O . GLN A 1 187 ? -9.838 -21.987 -24.352 1.00 83.19 187 GLN A O 1
ATOM 1520 N N . ASP A 1 188 ? -8.249 -23.057 -25.535 1.00 83.81 188 ASP A N 1
ATOM 1521 C CA . ASP A 1 188 ? -8.915 -24.360 -25.532 1.00 83.81 188 ASP A CA 1
ATOM 1522 C C . ASP A 1 188 ? -9.137 -24.854 -24.086 1.00 83.81 188 ASP A C 1
ATOM 1524 O O . ASP A 1 188 ? -10.204 -25.370 -23.757 1.00 83.81 188 ASP A O 1
ATOM 1528 N N . PHE A 1 189 ? -8.170 -24.622 -23.190 1.00 87.06 189 PHE A N 1
ATOM 1529 C CA . PHE A 1 189 ? -8.302 -24.917 -21.761 1.00 87.06 189 PHE A CA 1
ATOM 1530 C C . PHE A 1 189 ? -9.410 -24.100 -21.076 1.00 87.06 189 PHE A C 1
ATOM 1532 O O . PHE A 1 189 ? -10.159 -24.639 -20.260 1.00 87.06 189 PHE A O 1
ATOM 1539 N N . LEU A 1 190 ? -9.525 -22.804 -21.381 1.00 85.56 190 LEU A N 1
ATOM 1540 C CA . LEU A 1 190 ? -10.556 -21.938 -20.799 1.00 85.56 190 LEU A CA 1
ATOM 1541 C C . LEU A 1 190 ? -11.959 -22.279 -21.317 1.00 85.56 190 LEU A C 1
ATOM 1543 O O . LEU A 1 190 ? -12.903 -22.289 -20.526 1.00 85.56 190 LEU A O 1
ATOM 1547 N N . ASP A 1 191 ? -12.083 -22.602 -22.604 1.00 81.94 191 ASP A N 1
ATOM 1548 C CA . ASP A 1 191 ? -13.344 -22.995 -23.244 1.00 81.94 191 ASP A CA 1
ATOM 1549 C C . ASP A 1 191 ? -13.856 -24.372 -22.772 1.00 81.94 191 ASP A C 1
ATOM 1551 O O . ASP A 1 191 ? -15.034 -24.687 -22.947 1.00 81.94 191 ASP A O 1
ATOM 1555 N N . ASP A 1 192 ? -12.992 -25.207 -22.188 1.00 81.62 192 ASP A N 1
ATOM 1556 C CA . ASP A 1 192 ? -13.381 -26.480 -21.568 1.00 81.62 192 ASP A CA 1
ATOM 1557 C C . ASP A 1 192 ? -13.813 -26.336 -20.096 1.00 81.62 192 ASP A C 1
ATOM 1559 O O . ASP A 1 192 ? -14.467 -27.231 -19.555 1.00 81.62 192 ASP A O 1
ATOM 1563 N N . ILE A 1 193 ? -13.469 -25.225 -19.435 1.00 79.31 193 ILE A N 1
ATOM 1564 C CA . ILE A 1 193 ? -13.844 -24.947 -18.036 1.00 79.31 193 ILE A CA 1
ATOM 1565 C C . ILE A 1 193 ? -15.156 -24.149 -17.928 1.00 79.31 193 ILE A C 1
ATOM 1567 O O . ILE A 1 193 ? -15.829 -24.229 -16.894 1.00 79.31 193 ILE A O 1
ATOM 1571 N N . LEU A 1 194 ? -15.505 -23.380 -18.961 1.00 60.22 194 LEU A N 1
ATOM 1572 C CA . LEU A 1 194 ? -16.722 -22.560 -19.062 1.00 60.22 194 LEU A CA 1
ATOM 1573 C C . LEU A 1 194 ? -17.895 -23.320 -19.698 1.00 60.22 194 LEU A C 1
ATOM 1575 O O . LEU A 1 194 ? -19.035 -23.077 -19.236 1.00 60.22 194 LEU A O 1
#

Solvent-accessible surface area (backbone atoms only — not comparable to full-atom values): 12828 Å² total; per-residue (Å²): 130,67,73,65,56,57,53,52,51,52,51,48,55,51,51,51,52,52,52,50,52,63,71,72,44,51,78,68,53,54,50,49,55,49,53,54,50,52,51,52,52,51,51,52,51,49,53,57,50,55,52,64,74,62,64,76,73,70,69,69,62,61,65,65,70,52,57,68,63,62,66,53,56,83,73,58,60,68,64,60,54,51,52,51,51,52,50,53,53,53,52,52,52,51,53,62,66,69,57,85,60,97,79,74,74,82,79,68,60,92,73,74,92,78,82,79,49,76,67,54,63,73,70,49,50,74,69,54,49,30,50,74,70,71,48,81,84,72,86,84,76,78,80,85,77,89,75,90,76,90,81,91,81,83,90,82,85,8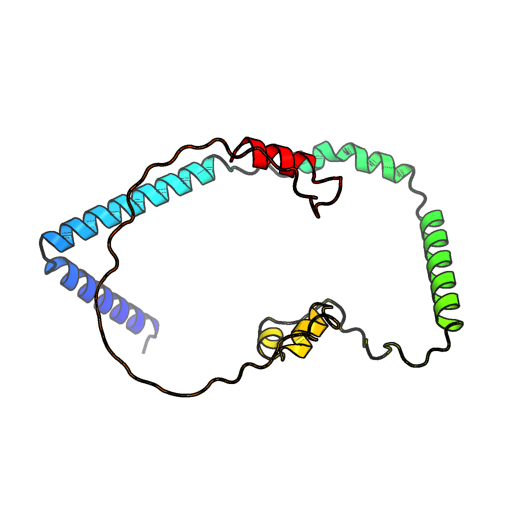6,84,78,86,83,80,86,89,82,94,72,88,77,78,84,70,83,68,90,70,92,59,60,82,93,47,45,67,61,48,55,55,51,67,73,75,109

Mean predicted aligned error: 23.97 Å

Organism: NCBI:txid1789683

Radius of gyration: 33.8 Å; Cα contacts (8 Å, |Δi|>4): 9; chains: 1; bounding box: 82×59×72 Å

Secondary structure (DSSP, 8-state):
--HHHHHHHHHHHHHHHHHHHHHT--HHHHHHHHHHHHHHHHHHHHHHHHHHHT-PPPTHHHHHHTHHHHHHHTT--HHHHHHHHHHHHHHHHHHHHH---TTS-TT--S--SS---HHHHHH--HHHHHHHTT-TTS-S-----------------PPPPPPP--------------S-GGGHHHHHHHHHH-

pLDDT: mean 71.45, std 17.58, range [38.0, 96.62]

Sequence (194 aa):
MDSYSLKKDNRKKFQDKQKLKHKHATPSDKKYYGLKKDEETKEKARVAAEEKEKKLGNNLKRYDEDSDINEQLDTYDSTADRHKLQAILQERAKIAANDNDDNISNTITKKTLGEYTSKDIHTMDVDELNRMLGRENESGNVLHNDHSKNSKSKVNDPVKPISENNTEPIEKKKSETFVPLNLQEDQDFLDDIL